Protein AF-A0A183BAY9-F1 (afdb_monomer_lite)

Radius of gyration: 21.55 Å; chains: 1; bounding box: 52×76×50 Å

pLDDT: mean 84.76, std 16.67, range [39.62, 98.56]

InterPro domains:
  IPR008266 Tyrosine-protein kinase, active site [PS00109] (131-143)
  IPR011009 Protein kinase-like domain superfamily [SSF56112] (13-176)

Foldseek 3Di:
DDDDPDDFDKDKDADDQDPVDDRVVSLVLLLVLLVQQLVVQVVCVVLVAAAWHFDDRDSVRSITITGDQDPDKDFQLVVLVVLLVQQDDPPPDPPDPDDRPVQSLLQSVLLLLLALLVLLLNLLLCLLQLKFQQQQASRQKIFHDDDPCSSSSNHHTRIYGHRSSVIDHDDPVCVVCSLVRSLVNLLNHLVNQQVRHDQVSQCVSCVVVVCSNHSVSSSVSSLVSNLVNNLVSRDPCSLVVVVVVDPDDDDDDSVVSSVVSNVSSVSSVVSNVVVVVVVVPDDDDD

Secondary structure (DSSP, 8-state):
-----SPPPEEEEE----TTS-HHHHHHHHHHHHHHHHHHHHHHHHTT---PPEEEEETTTTEEEEE---TT-EEHHHHHHHHHHTS--TTS-----PPP-HHHHHHHHHHHHHHHHHHHHHHHHHHHTT-B-SS--GGGEEEPPPPHHHHTTSS---EEE---TT-B---TTTTTTHHHHHHHHHHHHHHHHHHHS-HHHHHHHHTT-GGGSSHHHHHHHHHHHHHHHHHHHS-HHHHHHHHHT--SS----HHHHHHHHHHHHHHHHHHHHHHHHHHT------

Organism: NCBI:txid27848

Structure (mmCIF, N/CA/C/O backbone):
data_AF-A0A183BAY9-F1
#
_entry.id   AF-A0A183BAY9-F1
#
loop_
_atom_site.group_PDB
_atom_site.id
_atom_site.type_symbol
_atom_site.label_atom_id
_atom_site.label_alt_id
_atom_site.label_comp_id
_atom_site.label_asym_id
_atom_site.label_entity_id
_atom_site.label_seq_id
_atom_site.pdbx_PDB_ins_code
_atom_site.Cartn_x
_atom_site.Cartn_y
_atom_site.Cartn_z
_atom_site.occupancy
_atom_site.B_iso_or_equiv
_atom_site.auth_seq_id
_atom_site.auth_comp_id
_atom_site.auth_asym_id
_atom_site.auth_atom_id
_atom_site.pdbx_PDB_model_num
ATOM 1 N N . LEU A 1 1 ? -12.334 -7.581 -26.001 1.00 40.50 1 LEU A N 1
ATOM 2 C CA . LEU A 1 1 ? -11.502 -6.477 -25.454 1.00 40.50 1 LEU A CA 1
ATOM 3 C C . LEU A 1 1 ? -11.695 -5.163 -26.232 1.00 40.50 1 LEU A C 1
ATOM 5 O O . LEU A 1 1 ? -10.765 -4.383 -26.359 1.00 40.50 1 LEU A O 1
ATOM 9 N N . PHE A 1 2 ? -12.911 -4.870 -26.697 1.00 51.72 2 PHE A N 1
ATOM 10 C CA . PHE A 1 2 ? -13.244 -3.613 -27.369 1.00 51.72 2 PHE A CA 1
ATOM 11 C C . PHE A 1 2 ? -14.583 -3.133 -26.823 1.00 51.72 2 PHE A C 1
ATOM 13 O O . PHE A 1 2 ? -15.583 -3.721 -27.193 1.00 51.72 2 PHE A O 1
ATOM 20 N N . THR A 1 3 ? -14.581 -2.130 -25.939 1.00 55.12 3 THR A N 1
ATOM 21 C CA . THR A 1 3 ? -15.715 -1.217 -25.672 1.00 55.12 3 THR A CA 1
ATOM 22 C C . THR A 1 3 ? -15.240 -0.071 -24.765 1.00 55.12 3 THR A C 1
ATOM 24 O O . THR A 1 3 ? -15.490 -0.043 -23.563 1.00 55.12 3 THR A O 1
ATOM 27 N N . SER A 1 4 ? -14.505 0.885 -25.324 1.00 55.16 4 SER A N 1
ATOM 28 C CA . SER A 1 4 ? -14.599 2.278 -24.873 1.00 55.16 4 SER A CA 1
ATOM 29 C C . SER A 1 4 ? -14.221 3.159 -26.054 1.00 55.16 4 SER A C 1
ATOM 31 O O . SER A 1 4 ? -13.083 3.124 -26.517 1.00 55.16 4 SER A O 1
ATOM 33 N N . SER A 1 5 ? -15.197 3.894 -26.560 1.00 61.00 5 SER A N 1
ATOM 34 C CA . SER A 1 5 ? -15.181 4.689 -27.789 1.00 61.00 5 SER A CA 1
ATOM 35 C C . SER A 1 5 ? -14.398 6.007 -27.673 1.00 61.00 5 SER A C 1
ATOM 37 O O . SER A 1 5 ? -14.784 7.006 -28.270 1.00 61.00 5 SER A O 1
ATOM 39 N N . GLY A 1 6 ? -13.306 6.038 -26.904 1.00 67.31 6 GLY A N 1
ATOM 40 C CA . GLY A 1 6 ? -12.493 7.239 -26.718 1.00 67.31 6 GLY A CA 1
ATOM 41 C C . GLY A 1 6 ? -11.071 6.936 -26.238 1.00 67.31 6 GLY A C 1
ATOM 42 O O . GLY A 1 6 ? -10.823 5.853 -25.694 1.00 67.31 6 GLY A O 1
ATOM 43 N N . PRO A 1 7 ? -10.126 7.873 -26.445 1.00 75.81 7 PRO A N 1
ATOM 44 C CA . PRO A 1 7 ? -8.755 7.729 -25.974 1.00 75.81 7 PRO A CA 1
ATOM 45 C C . PRO A 1 7 ? -8.745 7.576 -24.449 1.00 75.81 7 PRO A C 1
ATOM 47 O O . PRO A 1 7 ? -9.277 8.413 -23.720 1.00 75.81 7 PRO A O 1
ATOM 50 N N . LYS A 1 8 ? -8.146 6.489 -23.953 1.00 78.75 8 LYS A N 1
ATOM 51 C CA . LYS A 1 8 ? -7.936 6.303 -22.514 1.00 78.75 8 LYS A CA 1
ATOM 52 C C . LYS A 1 8 ? -6.668 7.026 -22.093 1.00 78.75 8 LYS A C 1
ATOM 54 O O . LYS A 1 8 ? -5.618 6.821 -22.695 1.00 78.75 8 LYS A O 1
ATOM 59 N N . GLN A 1 9 ? -6.759 7.808 -21.023 1.00 89.69 9 GLN A N 1
ATOM 60 C CA . GLN A 1 9 ? -5.575 8.374 -20.387 1.00 89.69 9 GLN A CA 1
ATOM 61 C C . GLN A 1 9 ? -4.670 7.252 -19.869 1.00 89.69 9 GLN A C 1
ATOM 63 O O . GLN A 1 9 ? -5.125 6.307 -19.213 1.00 89.69 9 GLN A O 1
ATOM 68 N N . CYS A 1 10 ? -3.379 7.376 -20.154 1.00 92.56 10 CYS A N 1
ATOM 69 C CA . CYS A 1 10 ? -2.363 6.429 -19.732 1.00 92.56 10 CYS A CA 1
ATOM 70 C C . CYS A 1 10 ? -1.120 7.145 -19.210 1.00 92.56 10 CYS A C 1
ATOM 72 O O . CYS A 1 10 ? -0.815 8.267 -19.608 1.00 92.56 10 CYS A O 1
ATOM 74 N N . VAL A 1 11 ? -0.382 6.448 -18.356 1.00 93.81 11 VAL A N 1
ATOM 75 C CA . VAL A 1 11 ? 0.940 6.830 -17.871 1.00 93.81 11 VAL A CA 1
ATOM 76 C C . VAL A 1 11 ? 1.952 5.863 -18.469 1.00 93.81 11 VAL A C 1
ATOM 78 O O . VAL A 1 11 ? 1.754 4.648 -18.435 1.00 93.81 11 VAL A O 1
ATOM 81 N N . ILE A 1 12 ? 3.043 6.396 -19.014 1.00 95.12 12 ILE A N 1
ATOM 82 C CA . ILE A 1 12 ? 4.155 5.600 -19.533 1.00 95.12 12 ILE A CA 1
ATOM 83 C C . ILE A 1 12 ? 5.266 5.625 -18.487 1.00 95.12 12 ILE A C 1
ATOM 85 O O . ILE A 1 12 ? 5.863 6.666 -18.227 1.00 95.12 12 ILE A O 1
ATOM 89 N N . LYS A 1 13 ? 5.552 4.470 -17.889 1.00 93.94 13 LYS A N 1
ATOM 90 C CA . LYS A 1 13 ? 6.670 4.286 -16.964 1.00 93.94 13 LYS A CA 1
ATOM 91 C C . LYS A 1 13 ? 7.871 3.750 -17.735 1.00 93.94 13 LYS A C 1
ATOM 93 O O . LYS A 1 13 ? 7.887 2.585 -18.131 1.00 93.94 13 LYS A O 1
ATOM 98 N N . GLU A 1 14 ? 8.870 4.598 -17.955 1.00 94.06 14 GLU A N 1
ATOM 99 C CA . GLU A 1 14 ? 10.126 4.233 -18.618 1.00 94.06 14 GLU A CA 1
ATOM 100 C C . GLU A 1 14 ? 11.234 3.952 -17.593 1.00 94.06 14 GLU A C 1
ATOM 102 O O . GLU A 1 14 ? 11.476 4.737 -16.674 1.00 94.06 14 GLU A O 1
ATOM 107 N N . ARG A 1 15 ? 11.936 2.824 -17.746 1.00 91.06 15 ARG A N 1
ATOM 108 C CA . ARG A 1 15 ? 13.133 2.509 -16.954 1.00 91.06 15 ARG A CA 1
ATOM 109 C C . ARG A 1 15 ? 14.388 2.943 -17.709 1.00 91.06 15 ARG A C 1
ATOM 111 O O . ARG A 1 15 ? 14.925 2.190 -18.521 1.00 91.06 15 ARG A O 1
ATOM 118 N N . PHE A 1 16 ? 14.877 4.140 -17.389 1.00 92.62 16 PHE A N 1
ATOM 119 C CA . PHE A 1 16 ? 16.088 4.706 -17.989 1.00 92.62 16 PHE A CA 1
ATOM 120 C C . PHE A 1 16 ? 17.336 3.840 -17.776 1.00 92.62 16 PHE A C 1
ATOM 122 O O . PHE A 1 16 ? 17.500 3.198 -16.732 1.00 92.62 16 PHE A O 1
ATOM 129 N N . VAL A 1 17 ? 18.248 3.886 -18.751 1.00 93.69 17 VAL A N 1
ATOM 130 C CA . VAL A 1 17 ? 19.559 3.226 -18.689 1.00 93.69 17 VAL A CA 1
ATOM 131 C C . VAL A 1 17 ? 20.385 3.805 -17.544 1.00 93.69 17 VAL A C 1
ATOM 133 O O . VAL A 1 17 ? 20.551 5.021 -17.417 1.00 93.69 17 VAL A O 1
ATOM 136 N N . LYS A 1 18 ? 20.927 2.929 -16.697 1.00 91.19 18 LYS A N 1
ATOM 137 C CA . LYS A 1 18 ? 21.836 3.324 -15.619 1.00 91.19 18 LYS A CA 1
ATOM 138 C C . LYS A 1 18 ? 23.281 3.128 -16.071 1.00 91.19 18 LYS A C 1
ATOM 140 O O . LYS A 1 18 ? 23.822 2.038 -15.937 1.00 91.19 18 LYS A O 1
ATOM 145 N N . HIS A 1 19 ? 23.907 4.201 -16.558 1.00 93.06 19 HIS A N 1
ATOM 146 C CA . HIS A 1 19 ? 25.263 4.200 -17.135 1.00 93.06 19 HIS A CA 1
ATOM 147 C C . HIS A 1 19 ? 26.372 3.702 -16.193 1.00 93.06 19 HIS A C 1
ATOM 149 O O . HIS A 1 19 ? 27.426 3.289 -16.657 1.00 93.06 19 HIS A O 1
ATOM 155 N N . TYR A 1 20 ? 26.135 3.696 -14.879 1.00 94.19 20 TYR A N 1
ATOM 156 C CA . TYR A 1 20 ? 27.072 3.131 -13.903 1.00 94.19 20 TYR A CA 1
ATOM 157 C C . TYR A 1 20 ? 27.077 1.591 -13.869 1.00 94.19 20 TYR A C 1
ATOM 159 O O . TYR A 1 20 ? 27.945 0.995 -13.238 1.00 94.19 20 TYR A O 1
ATOM 167 N N . ARG A 1 21 ? 26.093 0.922 -14.486 1.00 93.31 21 ARG A N 1
ATOM 168 C CA . ARG A 1 21 ? 26.012 -0.543 -14.562 1.00 93.31 21 ARG A CA 1
ATOM 169 C C . ARG A 1 21 ? 26.567 -1.023 -15.893 1.00 93.31 21 ARG A C 1
ATOM 171 O O . ARG A 1 21 ? 26.350 -0.394 -16.924 1.00 93.31 21 ARG A O 1
ATOM 178 N N . HIS A 1 22 ? 27.184 -2.201 -15.887 1.00 96.69 22 HIS A N 1
ATOM 179 C CA . HIS A 1 22 ? 27.558 -2.872 -17.129 1.00 96.69 22 HIS A CA 1
ATOM 180 C C . HIS A 1 22 ? 26.321 -3.035 -18.045 1.00 96.69 22 HIS A C 1
ATOM 182 O O . HIS A 1 22 ? 25.283 -3.490 -17.549 1.00 96.69 22 HIS A O 1
ATOM 188 N N . PRO A 1 23 ? 26.393 -2.729 -19.358 1.00 94.69 23 PRO A N 1
ATOM 189 C CA . PRO A 1 23 ? 25.219 -2.689 -20.240 1.00 94.69 23 PRO A CA 1
ATOM 190 C C . PRO A 1 23 ? 24.370 -3.968 -20.222 1.00 94.69 23 PRO A C 1
ATOM 192 O O . PRO A 1 23 ? 23.143 -3.907 -20.146 1.00 94.69 23 PRO A O 1
ATOM 195 N N . VAL A 1 24 ? 25.024 -5.135 -20.211 1.00 94.38 24 VAL A N 1
ATOM 196 C CA . VAL A 1 24 ? 24.354 -6.447 -20.134 1.00 94.38 24 VAL A CA 1
ATOM 197 C C . VAL A 1 24 ? 23.614 -6.623 -18.805 1.00 94.38 24 VAL A C 1
ATOM 199 O O . VAL A 1 24 ? 22.477 -7.094 -18.782 1.00 94.38 24 VAL A O 1
ATOM 202 N N . LEU A 1 25 ? 24.230 -6.213 -17.690 1.00 92.75 25 LEU A N 1
ATOM 203 C CA . LEU A 1 25 ? 23.615 -6.300 -16.366 1.00 92.75 25 LEU A CA 1
ATOM 204 C C . LEU A 1 25 ? 22.396 -5.379 -16.280 1.00 92.75 25 LEU A C 1
ATOM 206 O O . LEU A 1 25 ? 21.350 -5.783 -15.780 1.00 92.75 25 LEU A O 1
ATOM 210 N N . ASP A 1 26 ? 22.513 -4.155 -16.790 1.00 93.56 26 ASP A N 1
ATOM 211 C CA . ASP A 1 26 ? 21.423 -3.185 -16.766 1.00 93.56 26 ASP A CA 1
ATOM 212 C C . ASP A 1 26 ? 20.227 -3.623 -17.620 1.00 93.56 26 ASP A C 1
ATOM 214 O O . ASP A 1 26 ? 19.081 -3.511 -17.176 1.00 93.56 26 ASP A O 1
ATOM 218 N N . ALA A 1 27 ? 20.484 -4.168 -18.814 1.00 91.19 27 ALA A N 1
ATOM 219 C CA . ALA A 1 27 ? 19.451 -4.728 -19.680 1.00 91.19 27 ALA A CA 1
ATOM 220 C C . ALA A 1 27 ? 18.733 -5.908 -19.005 1.00 91.19 27 ALA A C 1
ATOM 222 O O . ALA A 1 27 ? 17.499 -5.938 -18.959 1.00 91.19 27 ALA A O 1
ATOM 223 N N . ASN A 1 28 ? 19.494 -6.828 -18.403 1.00 91.44 28 ASN A N 1
ATOM 224 C CA . ASN A 1 28 ? 18.945 -7.979 -17.689 1.00 91.44 28 ASN A CA 1
ATOM 225 C C . ASN A 1 28 ? 18.093 -7.555 -16.485 1.00 91.44 28 ASN A C 1
ATOM 227 O O . ASN A 1 28 ? 16.942 -7.980 -16.373 1.00 91.44 28 ASN A O 1
ATOM 231 N N . LEU A 1 29 ? 18.615 -6.682 -15.617 1.00 89.81 29 LEU A N 1
ATOM 232 C CA . LEU A 1 29 ? 17.895 -6.194 -14.436 1.00 89.81 29 LEU A CA 1
ATOM 233 C C . LEU A 1 29 ? 16.631 -5.423 -14.822 1.00 89.81 29 LEU A C 1
ATOM 235 O O . LEU A 1 29 ? 15.568 -5.655 -14.248 1.00 89.81 29 LEU A O 1
ATOM 239 N N . SER A 1 30 ? 16.720 -4.527 -15.807 1.00 89.62 30 SER A N 1
ATOM 240 C CA . SER A 1 30 ? 15.570 -3.739 -16.261 1.00 89.62 30 SER A CA 1
ATOM 241 C C . SER A 1 30 ? 14.476 -4.636 -16.838 1.00 89.62 30 SER A C 1
ATOM 243 O O . SER A 1 30 ? 13.311 -4.489 -16.471 1.00 89.62 30 SER A O 1
ATOM 245 N N . GLY A 1 31 ? 14.844 -5.615 -17.671 1.00 91.19 31 GLY A N 1
ATOM 246 C CA . GLY A 1 31 ? 13.898 -6.572 -18.242 1.00 91.19 31 GLY A CA 1
ATOM 247 C C . GLY A 1 31 ? 13.295 -7.529 -17.209 1.00 91.19 31 GLY A C 1
ATOM 248 O O . GLY A 1 31 ? 12.124 -7.895 -17.316 1.00 91.19 31 GLY A O 1
ATOM 249 N N . GLN A 1 32 ? 14.058 -7.947 -16.194 1.00 90.19 32 GLN A N 1
ATOM 250 C CA . GLN A 1 32 ? 13.533 -8.739 -15.074 1.00 90.19 32 GLN A CA 1
ATOM 251 C C . GLN A 1 32 ? 12.512 -7.941 -14.259 1.00 90.19 32 GLN A C 1
ATOM 253 O O . GLN A 1 32 ? 11.396 -8.418 -14.065 1.00 90.19 32 GLN A O 1
ATOM 258 N N . ARG A 1 33 ? 12.851 -6.709 -13.859 1.00 89.94 33 ARG A N 1
ATOM 259 C CA . ARG A 1 33 ? 11.956 -5.841 -13.078 1.00 89.94 33 ARG A CA 1
ATOM 260 C C . ARG A 1 33 ? 10.684 -5.488 -13.836 1.00 89.94 33 ARG A C 1
ATOM 262 O O . ARG A 1 33 ? 9.608 -5.571 -13.265 1.00 89.94 33 ARG A O 1
ATOM 269 N N . LEU A 1 34 ? 10.782 -5.164 -15.127 1.00 91.69 34 LEU A N 1
ATOM 270 C CA . LEU A 1 34 ? 9.615 -4.836 -15.951 1.00 91.69 34 LEU A CA 1
ATOM 271 C C . LEU A 1 34 ? 8.632 -6.016 -16.058 1.00 91.69 34 LEU A C 1
ATOM 273 O O . LEU A 1 34 ? 7.423 -5.835 -15.935 1.00 91.69 34 LEU A O 1
ATOM 277 N N . ARG A 1 35 ? 9.152 -7.239 -16.240 1.00 90.75 35 ARG A N 1
ATOM 278 C CA . ARG A 1 35 ? 8.334 -8.463 -16.270 1.00 90.75 35 ARG A CA 1
ATOM 279 C C . ARG A 1 35 ? 7.724 -8.783 -14.909 1.00 90.75 35 ARG A C 1
ATOM 281 O O . ARG A 1 35 ? 6.558 -9.167 -14.858 1.00 90.75 35 ARG A O 1
ATOM 288 N N . ALA A 1 36 ? 8.498 -8.645 -13.833 1.00 88.06 36 ALA A N 1
ATOM 289 C CA . ALA A 1 36 ? 8.013 -8.854 -12.471 1.00 88.06 36 ALA A CA 1
ATOM 290 C C . ALA A 1 36 ? 6.881 -7.873 -12.138 1.00 88.06 36 ALA A C 1
ATOM 292 O O . ALA A 1 36 ? 5.799 -8.303 -11.750 1.00 88.06 36 ALA A O 1
ATOM 293 N N . GLU A 1 37 ? 7.089 -6.586 -12.413 1.00 91.56 37 GLU A N 1
ATOM 294 C CA . GLU A 1 37 ? 6.121 -5.518 -12.171 1.00 91.56 37 GLU A CA 1
ATOM 295 C C . GLU A 1 37 ? 4.815 -5.746 -12.944 1.00 91.56 37 GLU A C 1
ATOM 297 O O . GLU A 1 37 ? 3.740 -5.744 -12.349 1.00 91.56 37 GLU A O 1
ATOM 302 N N . ALA A 1 38 ? 4.885 -6.043 -14.248 1.00 93.25 38 ALA A N 1
ATOM 303 C CA . ALA A 1 38 ? 3.694 -6.328 -15.050 1.00 93.25 38 ALA A CA 1
ATOM 304 C C . ALA A 1 38 ? 2.920 -7.562 -14.546 1.00 93.25 38 ALA A C 1
ATOM 306 O O . ALA A 1 38 ? 1.688 -7.549 -14.478 1.00 93.25 38 ALA A O 1
ATOM 307 N N . ARG A 1 39 ? 3.635 -8.631 -14.165 1.00 91.44 39 ARG A N 1
ATOM 308 C CA . ARG A 1 39 ? 3.024 -9.851 -13.614 1.00 91.44 39 ARG A CA 1
ATOM 309 C C . ARG A 1 39 ? 2.348 -9.593 -12.272 1.00 91.44 39 ARG A C 1
ATOM 311 O O . ARG A 1 39 ? 1.245 -10.091 -12.057 1.00 91.44 39 ARG A O 1
ATOM 318 N N . LEU A 1 40 ? 3.001 -8.845 -11.389 1.00 90.69 40 LEU A N 1
ATOM 319 C CA . LEU A 1 40 ? 2.498 -8.563 -10.049 1.00 90.69 40 LEU A CA 1
ATOM 320 C C . LEU A 1 40 ? 1.326 -7.589 -10.075 1.00 90.69 40 LEU A C 1
ATOM 322 O O . LEU A 1 40 ? 0.337 -7.860 -9.408 1.00 90.69 40 LEU A O 1
ATOM 326 N N . LEU A 1 41 ? 1.339 -6.568 -10.937 1.00 93.25 41 LEU A N 1
ATOM 327 C CA . LEU A 1 41 ? 0.160 -5.729 -11.180 1.00 93.25 41 LEU A CA 1
ATOM 328 C C . LEU A 1 41 ? -1.050 -6.574 -11.606 1.00 93.25 41 LEU A C 1
ATOM 330 O O . LEU A 1 41 ? -2.137 -6.453 -11.044 1.00 93.25 41 LEU A O 1
ATOM 334 N N . LEU A 1 42 ? -0.872 -7.491 -12.561 1.00 92.62 42 LEU A N 1
ATOM 335 C CA . LEU A 1 42 ? -1.966 -8.366 -12.983 1.00 92.62 42 LEU A CA 1
ATOM 336 C C . LEU A 1 42 ? -2.425 -9.308 -11.858 1.00 92.62 42 LEU A C 1
ATOM 338 O O . LEU A 1 42 ? -3.623 -9.557 -11.718 1.00 92.62 42 LEU A O 1
ATOM 342 N N . HIS A 1 43 ? -1.493 -9.839 -11.066 1.00 91.06 43 HIS A N 1
ATOM 343 C CA . HIS A 1 43 ? -1.805 -10.727 -9.950 1.00 91.06 43 HIS A CA 1
ATOM 344 C C . HIS A 1 43 ? -2.564 -10.000 -8.833 1.00 91.06 43 HIS A C 1
ATOM 346 O O . HIS A 1 43 ? -3.642 -10.447 -8.455 1.00 91.06 43 HIS A O 1
ATOM 352 N N . CYS A 1 44 ? -2.080 -8.840 -8.388 1.00 92.69 44 CYS A N 1
ATOM 353 C CA . CYS A 1 44 ? -2.741 -7.986 -7.402 1.00 92.69 44 CYS A CA 1
ATOM 354 C C . CYS A 1 44 ? -4.159 -7.610 -7.842 1.00 92.69 44 CYS A C 1
ATOM 356 O O . CYS A 1 44 ? -5.099 -7.715 -7.055 1.00 92.69 44 CYS A O 1
ATOM 358 N N . ARG A 1 45 ? -4.353 -7.294 -9.130 1.00 93.69 45 ARG A N 1
ATOM 359 C CA . ARG A 1 45 ? -5.690 -7.030 -9.674 1.00 93.69 45 ARG A CA 1
ATOM 360 C C . ARG A 1 45 ? -6.631 -8.232 -9.539 1.00 93.69 45 ARG A C 1
ATOM 362 O O . ARG A 1 45 ? -7.801 -8.046 -9.223 1.00 93.69 45 ARG A O 1
ATOM 369 N N . LYS A 1 46 ? -6.141 -9.460 -9.753 1.00 91.88 46 LYS A N 1
ATOM 370 C CA . LYS A 1 46 ? -6.932 -10.694 -9.553 1.00 91.88 46 LYS A CA 1
ATOM 371 C C . LYS A 1 46 ? -7.281 -10.938 -8.085 1.00 91.88 46 LYS A C 1
ATOM 373 O O . LYS A 1 46 ? -8.324 -11.517 -7.813 1.00 91.88 46 LYS A O 1
ATOM 378 N N . LEU A 1 47 ? -6.435 -10.481 -7.163 1.00 90.94 47 LEU A N 1
ATOM 379 C CA . LEU A 1 47 ? -6.692 -10.515 -5.722 1.00 90.94 47 LEU A CA 1
ATOM 380 C C . LEU A 1 47 ? -7.675 -9.422 -5.265 1.00 90.94 47 LEU A C 1
ATOM 382 O O . LEU A 1 47 ? -7.989 -9.347 -4.084 1.00 90.94 47 LEU A O 1
ATOM 386 N N . GLY A 1 48 ? -8.152 -8.557 -6.168 1.00 91.94 48 GLY A N 1
ATOM 387 C CA . GLY A 1 48 ? -9.024 -7.435 -5.815 1.00 91.94 48 GLY A CA 1
ATOM 388 C C . GLY A 1 48 ? -8.283 -6.268 -5.159 1.00 91.94 48 GLY A C 1
ATOM 389 O O . GLY A 1 48 ? -8.902 -5.451 -4.483 1.00 91.94 48 GLY A O 1
ATOM 390 N N . ILE A 1 49 ? -6.961 -6.185 -5.319 1.00 94.94 49 ILE A N 1
ATOM 391 C CA . ILE A 1 49 ? -6.179 -5.004 -4.944 1.00 94.94 49 ILE A CA 1
ATOM 392 C C . ILE A 1 49 ? -6.281 -4.004 -6.097 1.00 94.94 49 ILE A C 1
ATOM 394 O O . ILE A 1 49 ? -6.008 -4.359 -7.249 1.00 94.94 49 ILE A O 1
ATOM 398 N N . ASP A 1 50 ? -6.679 -2.765 -5.802 1.00 95.19 50 ASP A N 1
ATOM 399 C CA . ASP A 1 50 ? -6.706 -1.721 -6.824 1.00 95.19 50 ASP A CA 1
ATOM 400 C C . ASP A 1 50 ? -5.268 -1.351 -7.200 1.00 95.19 50 ASP A C 1
ATOM 402 O O . ASP A 1 50 ? -4.429 -1.024 -6.358 1.00 95.19 50 ASP A O 1
ATOM 406 N N . VAL A 1 51 ? -4.987 -1.450 -8.492 1.00 95.81 51 VAL A N 1
ATOM 407 C CA . VAL A 1 51 ? -3.684 -1.213 -9.110 1.00 95.81 51 VAL A CA 1
ATOM 408 C C . VAL A 1 51 ? -3.916 -0.665 -10.518 1.00 95.81 51 VAL A C 1
ATOM 410 O O . VAL A 1 51 ? -4.940 -0.987 -11.146 1.00 95.81 51 VAL A O 1
ATOM 413 N N . PRO A 1 52 ? -2.981 0.129 -11.064 1.00 95.25 52 PRO A N 1
ATOM 414 C CA . PRO A 1 52 ? -3.123 0.636 -12.418 1.00 95.25 52 PRO A CA 1
ATOM 415 C C . PRO A 1 52 ? -3.221 -0.524 -13.423 1.00 95.25 52 PRO A C 1
ATOM 417 O O . PRO A 1 52 ? -2.424 -1.466 -13.369 1.00 95.25 52 PRO A O 1
ATOM 420 N N . PRO A 1 53 ? -4.190 -0.495 -14.357 1.00 93.50 53 PRO A N 1
ATOM 421 C CA . PRO A 1 53 ? -4.327 -1.557 -15.340 1.00 93.50 53 PRO A CA 1
ATOM 422 C C . PRO A 1 53 ? -3.149 -1.511 -16.316 1.00 93.50 53 PRO A C 1
ATOM 424 O O . PRO A 1 53 ? -2.830 -0.457 -16.862 1.00 93.50 53 PRO A O 1
ATOM 427 N N . VAL A 1 54 ? -2.523 -2.659 -16.561 1.00 94.25 54 VAL A N 1
ATOM 428 C CA . VAL A 1 54 ? -1.453 -2.782 -17.557 1.00 94.25 54 VAL A CA 1
ATOM 429 C C . VAL A 1 54 ? -2.071 -2.748 -18.954 1.00 94.25 54 VAL A C 1
ATOM 431 O O . VAL A 1 54 ? -2.903 -3.593 -19.282 1.00 94.25 54 VAL A O 1
ATOM 434 N N . LEU A 1 55 ? -1.680 -1.762 -19.762 1.00 94.00 55 LEU A N 1
ATOM 435 C CA . LEU A 1 55 ? -2.171 -1.557 -21.128 1.00 94.00 55 LEU A CA 1
ATOM 436 C C . LEU A 1 55 ? -1.226 -2.163 -22.170 1.00 94.00 55 LEU A C 1
ATOM 438 O O . LEU A 1 55 ? -1.681 -2.805 -23.111 1.00 94.00 55 LEU A O 1
ATOM 442 N N . LEU A 1 56 ? 0.083 -1.969 -21.992 1.00 94.69 56 LEU A N 1
ATOM 443 C CA . LEU A 1 56 ? 1.126 -2.469 -22.889 1.00 94.69 56 LEU A CA 1
ATOM 444 C C . LEU A 1 56 ? 2.435 -2.664 -22.115 1.00 94.69 56 LEU A C 1
ATOM 446 O O . LEU A 1 56 ? 2.794 -1.845 -21.269 1.00 94.69 56 LEU A O 1
ATOM 450 N N . VAL A 1 57 ? 3.160 -3.736 -22.431 1.00 94.81 57 VAL A N 1
ATOM 451 C CA . VAL A 1 57 ? 4.503 -4.011 -21.904 1.00 94.81 57 VAL A CA 1
ATOM 452 C C . VAL A 1 57 ? 5.480 -4.018 -23.075 1.00 94.81 57 VAL A C 1
ATOM 454 O O . VAL A 1 57 ? 5.393 -4.893 -23.933 1.00 94.81 57 VAL A O 1
ATOM 457 N N . ASP A 1 58 ? 6.416 -3.072 -23.097 1.00 94.38 58 ASP A N 1
ATOM 458 C CA . ASP A 1 58 ? 7.454 -2.959 -24.124 1.00 94.38 58 ASP A CA 1
ATOM 459 C C . ASP A 1 58 ? 8.832 -3.162 -23.479 1.00 94.38 58 ASP A C 1
ATOM 461 O O . ASP A 1 58 ? 9.420 -2.259 -22.878 1.00 94.38 58 ASP A O 1
ATOM 465 N N . ILE A 1 59 ? 9.327 -4.400 -23.547 1.00 91.44 59 ILE A N 1
ATOM 466 C CA . ILE A 1 59 ? 10.626 -4.776 -22.974 1.00 91.44 59 ILE A CA 1
ATOM 467 C C . ILE A 1 59 ? 11.794 -4.154 -23.756 1.00 91.44 59 ILE A C 1
ATOM 469 O O . ILE A 1 59 ? 12.672 -3.595 -23.091 1.00 91.44 59 ILE A O 1
ATOM 473 N N . PRO A 1 60 ? 11.833 -4.203 -25.106 1.00 91.25 60 PRO A N 1
ATOM 474 C CA . PRO A 1 60 ? 12.898 -3.568 -25.883 1.00 91.25 60 PRO A CA 1
ATOM 475 C C . PRO A 1 60 ? 13.104 -2.089 -25.548 1.00 91.25 60 PRO A C 1
ATOM 477 O O . PRO A 1 60 ? 14.241 -1.677 -25.319 1.00 91.25 60 PRO A O 1
ATOM 480 N N . THR A 1 61 ? 12.027 -1.303 -25.436 1.00 93.25 61 THR A N 1
ATOM 481 C CA . THR A 1 61 ? 12.132 0.125 -25.091 1.00 93.25 61 THR A CA 1
ATOM 482 C C . THR A 1 61 ? 12.070 0.397 -23.588 1.00 93.25 61 THR A C 1
ATOM 484 O O . THR A 1 61 ? 12.061 1.556 -23.184 1.00 93.25 61 THR A O 1
ATOM 487 N N . ARG A 1 62 ? 11.995 -0.639 -22.741 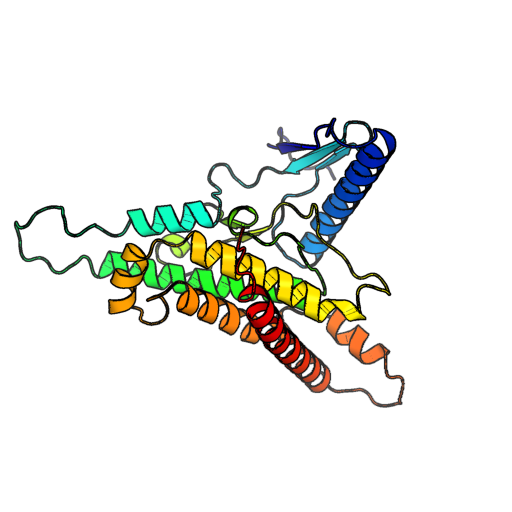1.00 94.38 62 ARG A N 1
ATOM 488 C CA . ARG A 1 62 ? 11.922 -0.540 -21.271 1.00 94.38 62 ARG A CA 1
ATOM 489 C C . ARG A 1 62 ? 10.740 0.295 -20.756 1.00 94.38 62 ARG A C 1
ATOM 491 O O . ARG A 1 62 ? 10.879 1.025 -19.770 1.00 94.38 62 ARG A O 1
ATOM 498 N N . ARG A 1 63 ? 9.581 0.186 -21.411 1.00 95.62 63 ARG A N 1
ATOM 499 C CA . ARG A 1 63 ? 8.369 0.958 -21.099 1.00 95.62 63 ARG A CA 1
ATOM 500 C C . ARG A 1 63 ? 7.229 0.066 -20.620 1.00 95.62 63 ARG A C 1
ATOM 502 O O . ARG A 1 63 ? 6.960 -0.994 -21.182 1.00 95.62 63 ARG A O 1
ATOM 509 N N . LEU A 1 64 ? 6.521 0.541 -19.603 1.00 94.88 64 LEU A N 1
ATOM 510 C CA . LEU A 1 64 ? 5.264 -0.023 -19.127 1.00 94.88 64 LEU A CA 1
ATOM 511 C C . LEU A 1 64 ? 4.165 1.021 -19.279 1.00 94.88 64 LEU A C 1
ATOM 513 O O . LEU A 1 64 ? 4.253 2.102 -18.703 1.00 94.88 64 LEU A O 1
ATOM 517 N N . TRP A 1 65 ? 3.130 0.698 -20.042 1.00 95.44 65 TRP A N 1
ATOM 518 C CA . TRP A 1 65 ? 1.976 1.566 -20.219 1.00 95.44 65 TRP A CA 1
ATOM 519 C C . TRP A 1 65 ? 0.899 1.152 -19.233 1.00 95.44 65 TRP A C 1
ATOM 521 O O . TRP A 1 65 ? 0.446 0.005 -19.226 1.00 95.44 65 TRP A O 1
ATOM 531 N N . LEU A 1 66 ? 0.493 2.099 -18.406 1.00 95.12 66 LEU A N 1
ATOM 532 C CA . LEU A 1 66 ? -0.425 1.909 -17.300 1.00 95.12 66 LEU A CA 1
ATOM 533 C C . LEU A 1 66 ? -1.642 2.808 -17.492 1.00 95.12 66 LEU A C 1
ATOM 535 O O . LEU A 1 66 ? -1.520 3.930 -17.976 1.00 95.12 66 LEU A O 1
ATOM 539 N N . GLY A 1 67 ? -2.827 2.342 -17.111 1.00 93.62 67 GLY A N 1
ATOM 540 C CA . GLY A 1 67 ? -3.997 3.212 -17.062 1.00 93.62 67 GLY A CA 1
ATOM 541 C C . GLY A 1 67 ? -3.816 4.296 -16.009 1.00 93.62 67 GLY A C 1
ATOM 542 O O . GLY A 1 67 ? -3.301 4.040 -14.921 1.00 93.62 67 GLY A O 1
ATOM 543 N N . HIS A 1 68 ? -4.253 5.504 -16.343 1.00 92.31 68 HIS A N 1
ATOM 544 C CA . HIS A 1 68 ? -4.199 6.638 -15.436 1.00 92.31 68 HIS A CA 1
ATOM 545 C C . HIS A 1 68 ? -5.127 6.434 -14.224 1.00 92.31 68 HIS A C 1
ATOM 547 O O . HIS A 1 68 ? -6.280 6.017 -14.372 1.00 92.31 68 HIS A O 1
ATOM 553 N N . ILE A 1 69 ? -4.635 6.725 -13.017 1.00 90.19 69 ILE A N 1
ATOM 554 C CA . ILE A 1 69 ? -5.378 6.536 -11.764 1.00 90.19 69 ILE A CA 1
ATOM 555 C C . ILE A 1 69 ? -6.068 7.850 -11.389 1.00 90.19 69 ILE A C 1
ATOM 557 O O . ILE A 1 69 ? -5.735 8.459 -10.391 1.00 90.19 69 ILE A O 1
ATOM 561 N N . GLY A 1 70 ? -7.061 8.269 -12.179 1.00 81.44 70 GLY A N 1
ATOM 562 C CA . GLY A 1 70 ? -7.858 9.478 -11.917 1.00 81.44 70 GLY A CA 1
ATOM 563 C C . GLY A 1 70 ? -7.063 10.802 -11.965 1.00 81.44 70 GLY A C 1
ATOM 564 O O . GLY A 1 70 ? -5.873 10.821 -11.692 1.00 81.44 70 GLY A O 1
ATOM 565 N N . PRO A 1 71 ? -7.699 11.932 -12.314 1.00 76.25 71 PRO A N 1
ATOM 566 C CA . PRO A 1 71 ? -7.009 13.227 -12.391 1.00 76.25 71 PRO A CA 1
ATOM 567 C C . PRO A 1 71 ? -6.490 13.728 -11.039 1.00 76.25 71 PRO A C 1
ATOM 569 O O . PRO A 1 71 ? -5.438 14.351 -10.990 1.00 76.25 71 PRO A O 1
ATOM 572 N N . ASP A 1 72 ? -7.192 13.389 -9.955 1.00 86.75 72 ASP A N 1
ATOM 573 C CA . ASP A 1 72 ? -6.976 13.988 -8.635 1.00 86.75 72 ASP A CA 1
ATOM 574 C C . ASP A 1 72 ? -6.537 12.946 -7.588 1.00 86.75 72 ASP A C 1
ATOM 576 O O . ASP A 1 72 ? -6.836 13.081 -6.401 1.00 86.75 72 ASP A O 1
ATOM 580 N N . ALA A 1 73 ? -5.907 11.842 -8.010 1.00 93.81 73 ALA A N 1
ATOM 581 C CA . ALA A 1 73 ? -5.284 10.938 -7.047 1.00 93.81 73 ALA A CA 1
ATOM 582 C C . ALA A 1 73 ? -3.991 11.559 -6.516 1.00 93.81 73 ALA A C 1
ATOM 584 O O . ALA A 1 73 ? -3.183 12.093 -7.273 1.00 93.81 73 ALA A O 1
ATOM 585 N N . GLN A 1 74 ? -3.780 11.440 -5.213 1.00 95.38 74 GLN A N 1
ATOM 586 C CA . GLN A 1 74 ? -2.592 11.950 -4.536 1.00 95.38 74 GLN A CA 1
ATOM 587 C C . GLN A 1 74 ? -1.841 10.814 -3.851 1.00 95.38 74 GLN A C 1
ATOM 589 O O . GLN A 1 74 ? -2.426 9.775 -3.550 1.00 95.38 74 GLN A O 1
ATOM 594 N N . THR A 1 75 ? -0.543 10.985 -3.600 1.00 96.50 75 THR A N 1
ATOM 595 C CA . THR A 1 75 ? 0.204 10.017 -2.785 1.00 96.50 75 THR A CA 1
ATOM 596 C C . THR A 1 75 ? -0.331 10.017 -1.358 1.00 96.50 75 THR A C 1
ATOM 598 O O . THR A 1 75 ? -0.884 11.012 -0.887 1.00 96.50 75 THR A O 1
ATOM 601 N N . LEU A 1 76 ? -0.147 8.916 -0.634 1.00 97.06 76 LEU A N 1
ATOM 602 C CA . LEU A 1 76 ? -0.571 8.830 0.759 1.00 97.06 76 LEU A CA 1
ATOM 603 C C . LEU A 1 76 ? 0.116 9.896 1.626 1.00 97.06 76 LEU A C 1
ATOM 605 O O . LEU A 1 76 ? -0.523 10.489 2.486 1.00 97.06 76 LEU A O 1
ATOM 609 N N . SER A 1 77 ? 1.386 10.210 1.349 1.00 94.75 77 SER A N 1
ATOM 610 C CA . SER A 1 77 ? 2.095 11.315 2.011 1.00 94.75 77 SER A CA 1
ATOM 611 C C . SER A 1 77 ? 1.424 12.673 1.763 1.00 94.75 77 SER A C 1
ATOM 613 O O . SER A 1 77 ? 1.200 13.419 2.715 1.00 94.75 77 SER A O 1
ATOM 615 N N . ALA A 1 78 ? 1.034 12.971 0.519 1.00 95.44 78 ALA A N 1
ATOM 616 C CA . ALA A 1 78 ? 0.304 14.197 0.199 1.00 95.44 78 ALA A CA 1
ATOM 617 C C . ALA A 1 78 ? -1.093 14.224 0.843 1.00 95.44 78 ALA A C 1
ATOM 619 O O . ALA A 1 78 ? -1.535 15.275 1.298 1.00 95.44 78 ALA A O 1
ATOM 620 N N . TRP A 1 79 ? -1.759 13.069 0.959 1.00 96.25 79 TRP A N 1
ATOM 621 C CA . TRP A 1 79 ? -3.039 12.959 1.659 1.00 96.25 79 TRP A CA 1
ATOM 622 C C . TRP A 1 79 ? -2.925 13.351 3.136 1.00 96.25 79 TRP A C 1
ATOM 624 O O . TRP A 1 79 ? -3.763 14.108 3.620 1.00 96.25 79 TRP A O 1
ATOM 634 N N . PHE A 1 80 ? -1.879 12.902 3.840 1.00 95.50 80 PHE A N 1
ATOM 635 C CA . PHE A 1 80 ? -1.639 13.304 5.232 1.00 95.50 80 PHE A CA 1
ATOM 636 C C . PHE A 1 80 ? -1.364 14.803 5.356 1.00 95.50 80 PHE A C 1
ATOM 638 O O . PHE A 1 80 ? -1.937 15.448 6.230 1.00 95.50 80 PHE A O 1
ATOM 645 N N . ALA A 1 81 ? -0.553 15.371 4.459 1.00 94.06 81 ALA A N 1
ATOM 646 C CA . ALA A 1 81 ? -0.297 16.811 4.434 1.00 94.06 81 ALA A CA 1
ATOM 647 C C . ALA A 1 81 ? -1.583 17.619 4.170 1.00 94.06 81 ALA A C 1
ATOM 649 O O . ALA A 1 81 ? -1.849 18.609 4.850 1.00 94.06 81 ALA A O 1
ATOM 650 N N . SER A 1 82 ? -2.422 17.163 3.234 1.00 93.75 82 SER A N 1
ATOM 651 C CA . SER A 1 82 ? -3.726 17.769 2.954 1.00 93.75 82 SER A CA 1
ATOM 652 C C . SER A 1 82 ? -4.646 17.692 4.174 1.00 93.75 82 SER A C 1
ATOM 654 O O . SER A 1 82 ? -5.249 18.699 4.538 1.00 93.75 82 SER A O 1
ATOM 656 N N . LEU A 1 83 ? -4.709 16.546 4.858 1.00 93.75 83 LEU A N 1
ATOM 657 C CA . LEU A 1 83 ? -5.497 16.404 6.080 1.00 93.75 83 LEU A CA 1
ATOM 658 C C . LEU A 1 83 ? -5.004 17.347 7.187 1.00 93.75 83 LEU A C 1
ATOM 660 O O . LEU A 1 83 ? -5.817 18.024 7.812 1.00 93.75 83 LEU A O 1
ATOM 664 N N . ALA A 1 84 ? -3.689 17.452 7.383 1.00 92.56 84 ALA A N 1
ATOM 665 C CA . ALA A 1 84 ? -3.110 18.369 8.359 1.00 92.56 84 ALA A CA 1
ATOM 666 C C . ALA A 1 84 ? -3.465 19.831 8.062 1.00 92.56 84 ALA A C 1
ATOM 668 O O . ALA A 1 84 ? -3.812 20.572 8.980 1.00 92.56 84 ALA A O 1
ATOM 669 N N . SER A 1 85 ? -3.475 20.221 6.783 1.00 91.25 85 SER A N 1
ATOM 670 C CA . SER A 1 85 ? -3.833 21.582 6.371 1.00 91.25 85 SER A CA 1
ATOM 671 C C . SER A 1 85 ? -5.309 21.941 6.591 1.00 91.25 85 SER A C 1
ATOM 673 O O . SER A 1 85 ? -5.639 23.120 6.653 1.00 91.25 85 SER A O 1
ATOM 675 N N . THR A 1 86 ? -6.200 20.949 6.735 1.00 88.69 86 THR A N 1
ATOM 676 C CA . THR A 1 86 ? -7.619 21.196 7.062 1.00 88.69 86 THR A CA 1
ATOM 677 C C . THR A 1 86 ? -7.868 21.497 8.541 1.00 88.69 86 THR A C 1
ATOM 679 O O . THR A 1 86 ? -8.961 21.938 8.887 1.00 88.69 86 THR A O 1
ATOM 682 N N . CYS A 1 87 ? -6.874 21.283 9.410 1.00 85.00 87 CYS A N 1
ATOM 683 C CA . CYS A 1 87 ? -6.978 21.566 10.838 1.00 85.00 87 CYS A CA 1
ATOM 684 C C . CYS A 1 87 ? -6.282 22.901 11.169 1.00 85.00 87 CYS A C 1
ATOM 686 O O . CYS A 1 87 ? -5.051 22.972 11.058 1.00 85.00 87 CYS A O 1
ATOM 688 N N . PRO A 1 88 ? -7.014 23.939 11.620 1.00 75.62 88 PRO A N 1
ATOM 689 C CA . PRO A 1 88 ? -6.461 25.279 11.831 1.00 75.62 88 PRO A CA 1
ATOM 690 C C . PRO A 1 88 ? -5.299 25.276 12.834 1.00 75.62 88 PRO A C 1
ATOM 692 O O . PRO A 1 88 ? -5.350 24.595 13.861 1.00 75.62 88 PRO A O 1
ATOM 695 N N . SER A 1 89 ? -4.231 26.012 12.523 1.00 67.00 89 SER A N 1
ATOM 696 C CA . SER A 1 89 ? -3.132 26.310 13.450 1.00 67.00 89 SER A CA 1
ATOM 697 C C . SER A 1 89 ? -3.546 27.428 14.409 1.00 67.00 89 SER A C 1
ATOM 699 O O . SER A 1 89 ? -4.195 28.377 13.981 1.00 67.00 89 SER A O 1
ATOM 701 N N . GLU A 1 90 ? -3.135 27.347 15.677 1.00 60.00 90 GLU A N 1
ATOM 702 C CA . GLU A 1 90 ? -3.537 28.257 16.772 1.00 60.00 90 GLU A CA 1
ATOM 703 C C . GLU A 1 90 ? -3.177 29.748 16.568 1.00 60.00 90 GLU A C 1
ATOM 705 O O . GLU A 1 90 ? -3.519 30.584 17.397 1.00 60.00 90 GLU A O 1
ATOM 710 N N . GLU A 1 91 ? -2.512 30.116 15.471 1.00 54.94 91 GLU A N 1
ATOM 711 C CA . GLU A 1 91 ? -2.005 31.473 15.229 1.00 54.94 91 GLU A CA 1
ATOM 712 C C . GLU A 1 91 ? -2.988 32.420 14.512 1.00 54.94 91 GLU A C 1
ATOM 714 O O . GLU A 1 91 ? -2.667 33.594 14.327 1.00 54.94 91 GLU A O 1
ATOM 719 N N . SER A 1 92 ? -4.193 31.976 14.132 1.00 48.28 92 SER A N 1
ATOM 720 C CA . SER A 1 92 ? -5.199 32.858 13.519 1.00 48.28 92 SER 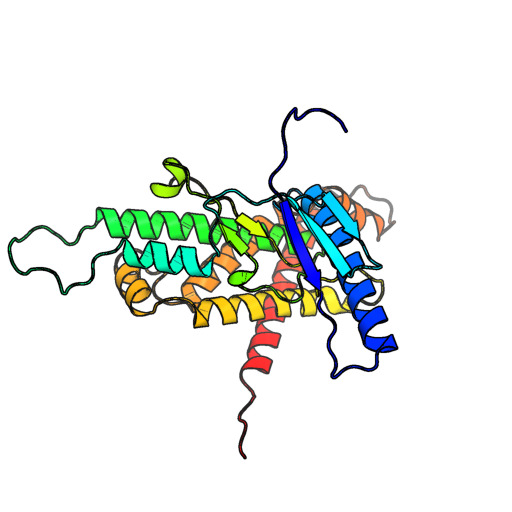A CA 1
ATOM 721 C C . SER A 1 92 ? -6.324 33.242 14.491 1.00 48.28 92 SER A C 1
ATOM 723 O O . SER A 1 92 ? -7.331 32.551 14.600 1.00 48.28 92 SER A O 1
ATOM 725 N N . ASP A 1 93 ? -6.116 34.406 15.109 1.00 43.72 93 ASP A N 1
ATOM 726 C CA . ASP A 1 93 ? -7.075 35.353 15.701 1.00 43.72 93 ASP A CA 1
ATOM 727 C C . ASP A 1 93 ? -7.730 35.050 17.071 1.00 43.72 93 ASP A C 1
ATOM 729 O O . ASP A 1 93 ? -8.760 34.393 17.206 1.00 43.72 93 ASP A O 1
ATOM 733 N N . ASN A 1 94 ? -7.176 35.696 18.107 1.00 49.78 94 ASN A N 1
ATOM 734 C CA . ASN A 1 94 ? -7.770 35.910 19.433 1.00 49.78 94 ASN A CA 1
ATOM 735 C C . ASN A 1 94 ? -8.927 36.931 19.379 1.00 49.78 94 ASN A C 1
ATOM 737 O O . ASN A 1 94 ? -8.882 37.976 20.034 1.00 49.78 94 ASN A O 1
ATOM 741 N N . SER A 1 95 ? -9.976 36.665 18.602 1.00 51.22 95 SER A N 1
ATOM 742 C CA . SER A 1 95 ? -11.133 37.566 18.548 1.00 51.22 95 SER A CA 1
ATOM 743 C C . SER A 1 95 ? -12.458 36.872 18.215 1.00 51.22 95 SER A C 1
ATOM 745 O O . SER A 1 95 ? -13.184 37.289 17.329 1.00 51.22 95 SER A O 1
ATOM 747 N N . HIS A 1 96 ? -12.802 35.827 18.970 1.00 46.44 96 HIS A N 1
ATOM 748 C CA . HIS A 1 96 ? -14.121 35.592 19.583 1.00 46.44 96 HIS A CA 1
ATOM 749 C C . HIS A 1 96 ? -14.145 34.175 20.166 1.00 46.44 96 HIS A C 1
ATOM 751 O O . HIS A 1 96 ? -13.610 33.247 19.575 1.00 46.44 96 HIS A O 1
ATOM 757 N N . GLY A 1 97 ? -14.719 34.020 21.362 1.00 46.59 97 GLY A N 1
ATOM 758 C CA . GLY A 1 97 ? -14.751 32.767 22.120 1.00 46.59 97 GLY A CA 1
ATOM 759 C C . GLY A 1 97 ? -15.671 31.698 21.532 1.00 46.59 97 GLY A C 1
ATOM 760 O O . GLY A 1 97 ? -16.587 31.254 22.222 1.00 46.59 97 GLY A O 1
ATOM 761 N N . ASP A 1 98 ? -15.421 31.279 20.295 1.00 48.44 98 ASP A N 1
ATOM 762 C CA . ASP A 1 98 ? -15.941 30.028 19.766 1.00 48.44 98 ASP A CA 1
ATOM 763 C C . ASP A 1 98 ? -14.934 28.912 20.047 1.00 48.44 98 ASP A C 1
ATOM 765 O O . ASP A 1 98 ? -13.717 29.094 20.002 1.00 48.44 98 ASP A O 1
ATOM 769 N N . ARG A 1 99 ? -15.458 27.757 20.457 1.00 53.28 99 ARG A N 1
ATOM 770 C CA . ARG A 1 99 ? -14.667 26.567 20.797 1.00 53.28 99 ARG A CA 1
ATOM 771 C C . ARG A 1 99 ? -13.699 26.236 19.648 1.00 53.28 99 ARG A C 1
ATOM 773 O O . ARG A 1 99 ? -14.055 26.507 18.504 1.00 53.28 99 ARG A O 1
ATOM 780 N N . PRO A 1 100 ? -12.542 25.585 19.909 1.00 55.69 100 PRO A N 1
ATOM 781 C CA . PRO A 1 100 ? -11.741 25.017 18.820 1.00 55.69 100 PRO A CA 1
ATOM 782 C C . PRO A 1 100 ? -12.681 24.242 17.897 1.00 55.69 100 PRO A C 1
ATOM 784 O O . PRO A 1 100 ? -13.578 23.587 18.434 1.00 55.69 100 PRO A O 1
ATOM 787 N N . ASP A 1 101 ? -12.521 24.351 16.571 1.00 62.25 101 ASP A N 1
ATOM 788 C CA . ASP A 1 101 ? -13.351 23.693 15.548 1.00 62.25 101 ASP A CA 1
ATOM 789 C C . ASP A 1 101 ? -13.348 22.165 15.745 1.00 62.25 101 ASP A C 1
ATOM 791 O O . ASP A 1 101 ? -12.713 21.398 15.017 1.00 62.25 101 ASP A O 1
ATOM 795 N N . LEU A 1 102 ? -14.071 21.702 16.767 1.00 65.94 102 LEU A N 1
ATOM 796 C CA . LEU A 1 102 ? -14.169 20.320 17.217 1.00 65.94 102 LEU A CA 1
ATOM 797 C C . LEU A 1 102 ? -14.623 19.463 16.046 1.00 65.94 102 LEU A C 1
ATOM 799 O O . LEU A 1 102 ? -14.167 18.341 15.892 1.00 65.94 102 LEU A O 1
ATOM 803 N N . THR A 1 103 ? -15.453 20.026 15.171 1.00 84.31 103 THR A N 1
ATOM 804 C CA . THR A 1 103 ? -15.926 19.404 13.940 1.00 84.31 103 THR A CA 1
ATOM 805 C C . THR A 1 103 ? -14.786 19.067 12.973 1.00 84.31 103 THR A C 1
ATOM 807 O O . THR A 1 103 ? -14.777 17.963 12.434 1.00 84.31 103 THR A O 1
ATOM 810 N N . ALA A 1 104 ? -13.803 19.953 12.770 1.00 88.31 104 ALA A N 1
ATOM 811 C CA . ALA A 1 104 ? -12.688 19.704 11.851 1.00 88.31 104 ALA A CA 1
ATOM 812 C C . ALA A 1 104 ? -11.770 18.591 12.378 1.00 88.31 104 ALA A C 1
ATOM 814 O O . ALA A 1 104 ? -11.479 17.632 11.660 1.00 88.31 104 ALA A O 1
ATOM 815 N N . PHE A 1 105 ? -11.395 18.655 13.661 1.00 90.19 105 PHE A N 1
ATOM 816 C CA . PHE A 1 105 ? -10.601 17.605 14.307 1.00 90.19 105 PHE A CA 1
ATOM 817 C C . PHE A 1 105 ? -11.362 16.274 14.408 1.00 90.19 105 PHE A C 1
ATOM 819 O O . PHE A 1 105 ? -10.768 15.214 14.201 1.00 90.19 105 PHE A O 1
ATOM 826 N N . GLN A 1 106 ? -12.677 16.311 14.645 1.00 92.00 106 GLN A N 1
ATOM 827 C CA . GLN A 1 106 ? -13.535 15.125 14.665 1.00 92.00 106 GLN A CA 1
ATOM 828 C C . GLN A 1 106 ? -13.590 14.448 13.294 1.00 92.00 106 GLN A C 1
ATOM 830 O O . GLN A 1 106 ? -13.428 13.230 13.204 1.00 92.00 106 GLN A O 1
ATOM 835 N N . ILE A 1 107 ? -13.772 15.227 12.223 1.00 93.25 107 ILE A N 1
ATOM 836 C CA . ILE A 1 107 ? -13.745 14.716 10.849 1.00 93.25 107 ILE A CA 1
ATOM 837 C C . ILE A 1 107 ? -12.355 14.163 10.529 1.00 93.25 107 ILE A C 1
ATOM 839 O O . ILE A 1 107 ? -12.247 13.055 10.006 1.00 93.25 107 ILE A O 1
ATOM 843 N N . ALA A 1 108 ? -11.282 14.877 10.875 1.00 94.94 108 ALA A N 1
ATOM 844 C CA . ALA A 1 108 ? -9.924 14.422 10.606 1.00 94.94 108 ALA A CA 1
ATOM 845 C C . ALA A 1 108 ? -9.608 13.092 11.308 1.00 94.94 108 ALA A C 1
ATOM 847 O O . ALA A 1 108 ? -9.116 12.163 10.666 1.00 94.94 108 ALA A O 1
ATOM 848 N N . GLY A 1 109 ? -9.965 12.950 12.586 1.00 96.00 109 GLY A N 1
ATOM 849 C CA . GLY A 1 109 ? -9.809 11.694 13.320 1.00 96.00 109 GLY A CA 1
ATOM 850 C C . GLY A 1 109 ? -10.697 10.562 12.793 1.00 96.00 109 GLY A C 1
ATOM 851 O O . GLY A 1 109 ? -10.241 9.419 12.686 1.00 96.00 109 GLY A O 1
ATOM 852 N N . ALA A 1 110 ? -11.930 10.855 12.367 1.00 96.31 110 ALA A N 1
ATOM 853 C CA . ALA A 1 110 ? -12.792 9.871 11.709 1.00 96.31 110 ALA A CA 1
ATOM 854 C C . ALA A 1 110 ? -12.168 9.374 10.393 1.00 96.31 110 ALA A C 1
ATOM 856 O O . ALA A 1 110 ? -12.071 8.166 10.160 1.00 96.31 110 ALA A O 1
ATOM 857 N N . ARG A 1 111 ? -11.653 10.288 9.564 1.00 97.38 111 ARG A N 1
ATOM 858 C CA . ARG A 1 111 ? -10.948 9.956 8.318 1.00 97.38 111 ARG A CA 1
ATOM 859 C C . ARG A 1 111 ? -9.669 9.160 8.570 1.00 97.38 111 ARG A C 1
ATOM 861 O O . ARG A 1 111 ? -9.431 8.188 7.857 1.00 97.38 111 ARG A O 1
ATOM 868 N N . LEU A 1 112 ? -8.877 9.512 9.588 1.00 97.31 112 LEU A N 1
ATOM 869 C CA . LEU A 1 112 ? -7.700 8.734 9.996 1.00 97.31 112 LEU A CA 1
ATOM 870 C C . LEU A 1 112 ? -8.077 7.319 10.422 1.00 97.31 112 LEU A C 1
ATOM 872 O O . LEU A 1 112 ? -7.426 6.368 10.000 1.00 97.31 112 LEU A O 1
ATOM 876 N N . THR A 1 113 ? -9.160 7.167 11.181 1.00 98.12 113 THR A N 1
ATOM 877 C CA . THR A 1 113 ? -9.677 5.853 11.587 1.00 98.12 113 THR A CA 1
ATOM 878 C C . THR A 1 113 ? -10.030 5.001 10.373 1.00 98.12 113 THR A C 1
ATOM 880 O O . THR A 1 113 ? -9.642 3.839 10.286 1.00 98.12 113 THR A O 1
ATOM 883 N N . LYS A 1 114 ? -10.724 5.576 9.388 1.00 98.38 114 LYS A N 1
ATOM 884 C CA . LYS A 1 114 ? -11.056 4.868 8.145 1.00 98.38 114 LYS A CA 1
ATOM 885 C C . LYS A 1 114 ? -9.815 4.538 7.321 1.00 98.38 114 LYS A C 1
ATOM 887 O O . LYS A 1 114 ? -9.727 3.450 6.756 1.00 98.38 114 LYS A O 1
ATOM 892 N N . LEU A 1 115 ? -8.841 5.443 7.275 1.00 98.31 115 LEU A N 1
ATOM 893 C CA . LEU A 1 115 ? -7.594 5.227 6.554 1.00 98.31 115 LEU A CA 1
ATOM 894 C C . LEU A 1 115 ? -6.753 4.102 7.171 1.00 98.31 115 LEU A C 1
ATOM 896 O O . LEU A 1 115 ? -6.267 3.253 6.428 1.00 98.31 115 LEU A O 1
ATOM 900 N N . THR A 1 116 ? -6.558 4.074 8.492 1.00 98.31 116 THR A N 1
ATOM 901 C CA . THR A 1 116 ? -5.730 3.042 9.141 1.00 98.31 116 THR A CA 1
ATOM 902 C C . THR A 1 116 ? -6.333 1.651 8.968 1.00 98.31 116 THR A C 1
ATOM 904 O O . THR A 1 116 ? -5.593 0.703 8.696 1.00 98.31 116 THR A O 1
ATOM 907 N N . VAL A 1 117 ? -7.666 1.541 9.001 1.00 98.56 117 VAL A N 1
ATOM 908 C CA . VAL A 1 117 ? -8.387 0.304 8.664 1.00 98.56 117 VAL A CA 1
ATOM 909 C C . VAL A 1 117 ? -8.164 -0.090 7.202 1.00 98.56 117 VAL A C 1
ATOM 911 O O . VAL A 1 117 ? -7.774 -1.228 6.931 1.00 98.56 117 VAL A O 1
ATOM 914 N N . ALA A 1 118 ? -8.341 0.842 6.259 1.00 98.44 118 ALA A N 1
ATOM 915 C CA . ALA A 1 118 ? -8.137 0.587 4.832 1.00 98.44 118 ALA A CA 1
ATOM 916 C C . ALA A 1 118 ? -6.694 0.150 4.515 1.00 98.44 118 ALA A C 1
ATOM 918 O O . ALA A 1 118 ? -6.479 -0.786 3.742 1.00 98.44 118 ALA A O 1
ATOM 919 N N . LEU A 1 119 ? -5.700 0.786 5.147 1.00 98.44 119 LEU A N 1
ATOM 920 C CA . LEU A 1 119 ? -4.288 0.416 5.036 1.00 98.44 119 LEU A CA 1
ATOM 921 C C . LEU A 1 119 ? -4.038 -0.976 5.609 1.00 98.44 119 LEU A C 1
ATOM 923 O O . LEU A 1 119 ? -3.472 -1.820 4.918 1.00 98.44 119 LEU A O 1
ATOM 927 N N . GLY A 1 120 ? -4.500 -1.243 6.833 1.00 98.31 120 GLY A N 1
ATOM 928 C CA . GLY A 1 120 ? -4.356 -2.553 7.463 1.00 98.31 120 GLY A CA 1
ATOM 929 C C . GLY A 1 120 ? -4.932 -3.658 6.582 1.00 98.31 120 GLY A C 1
ATOM 930 O O . GLY A 1 120 ? -4.243 -4.631 6.286 1.00 98.31 120 GLY A O 1
ATOM 931 N N . ARG A 1 121 ? -6.147 -3.459 6.061 1.00 98.06 121 ARG A N 1
ATOM 932 C CA . ARG A 1 121 ? -6.825 -4.376 5.135 1.00 98.06 121 ARG A CA 1
ATOM 933 C C . ARG A 1 121 ? -6.048 -4.587 3.829 1.00 98.06 121 ARG A C 1
ATOM 935 O O . ARG A 1 121 ? -5.883 -5.729 3.400 1.00 98.06 121 ARG A O 1
ATOM 942 N N . LEU A 1 122 ? -5.545 -3.517 3.207 1.00 97.75 122 LEU A N 1
ATOM 943 C CA . LEU A 1 122 ? -4.731 -3.583 1.986 1.00 97.75 122 LEU A CA 1
ATOM 944 C C . LEU A 1 122 ? -3.467 -4.429 2.196 1.00 97.75 122 LEU A C 1
ATOM 946 O O . LEU A 1 122 ? -3.181 -5.330 1.403 1.00 97.75 122 LEU A O 1
ATOM 950 N N . LEU A 1 123 ? -2.731 -4.162 3.277 1.00 97.25 123 LEU A N 1
ATOM 951 C CA . LEU A 1 123 ? -1.515 -4.900 3.623 1.00 97.25 123 LEU A CA 1
ATOM 952 C C . LEU A 1 123 ? -1.825 -6.356 3.966 1.00 97.25 123 LEU A C 1
ATOM 954 O O . LEU A 1 123 ? -1.094 -7.263 3.563 1.00 97.25 123 LEU A O 1
ATOM 958 N N . ALA A 1 124 ? -2.941 -6.596 4.653 1.00 96.62 124 ALA A N 1
ATOM 959 C CA . ALA A 1 124 ? -3.376 -7.935 4.999 1.00 96.62 124 ALA A CA 1
ATOM 960 C C . ALA A 1 124 ? -3.696 -8.740 3.737 1.00 96.62 124 ALA A C 1
ATOM 962 O O . ALA A 1 124 ? -3.234 -9.866 3.605 1.00 96.62 124 ALA A O 1
ATOM 963 N N . ARG A 1 125 ? -4.379 -8.139 2.756 1.00 95.06 125 ARG A N 1
ATOM 964 C CA . ARG A 1 125 ? -4.666 -8.764 1.457 1.00 95.06 125 ARG A CA 1
ATOM 965 C C . ARG A 1 125 ? -3.410 -9.107 0.665 1.00 95.06 125 ARG A C 1
ATOM 967 O O . ARG A 1 125 ? -3.355 -10.189 0.082 1.00 95.06 125 ARG A O 1
ATOM 974 N N . LEU A 1 126 ? -2.398 -8.241 0.655 1.00 93.25 126 LEU A N 1
ATOM 975 C CA . LEU A 1 126 ? -1.107 -8.551 0.028 1.00 93.25 126 LEU A CA 1
ATOM 976 C C . LEU A 1 126 ? -0.454 -9.763 0.697 1.00 93.25 126 LEU A C 1
ATOM 978 O O . LEU A 1 126 ? -0.196 -10.786 0.057 1.00 93.25 126 LEU A O 1
ATOM 982 N N . HIS A 1 127 ? -0.238 -9.674 2.007 1.00 94.06 127 HIS A N 1
ATOM 983 C CA . HIS A 1 127 ? 0.551 -10.659 2.733 1.00 94.06 127 HIS A CA 1
ATOM 984 C C . HIS A 1 127 ? -0.185 -11.991 2.916 1.00 94.06 127 HIS A C 1
ATOM 986 O O . HIS A 1 127 ? 0.444 -13.041 2.771 1.00 94.06 127 HIS A O 1
ATOM 992 N N . ALA A 1 128 ? -1.499 -11.984 3.152 1.00 92.62 128 ALA A N 1
ATOM 993 C CA . ALA A 1 128 ? -2.313 -13.197 3.254 1.00 92.62 128 ALA A CA 1
ATOM 994 C C . ALA A 1 128 ? -2.311 -14.013 1.958 1.00 92.62 128 ALA A C 1
ATOM 996 O O . ALA A 1 128 ? -2.497 -15.222 2.000 1.00 92.62 128 ALA A O 1
ATOM 997 N N . ASN A 1 129 ? -2.035 -13.375 0.818 1.00 90.69 129 ASN A N 1
ATOM 998 C CA . ASN A 1 129 ? -1.891 -14.033 -0.479 1.00 90.69 129 ASN A CA 1
ATOM 999 C C . ASN A 1 129 ? -0.422 -14.141 -0.927 1.00 90.69 129 ASN A C 1
ATOM 1001 O O . ASN A 1 129 ? -0.147 -14.356 -2.105 1.00 90.69 129 ASN A O 1
ATOM 1005 N N . HIS A 1 130 ? 0.518 -14.021 0.019 1.00 89.81 130 HIS A N 1
ATOM 1006 C CA . HIS A 1 130 ? 1.965 -14.166 -0.180 1.00 89.81 130 HIS A CA 1
ATOM 1007 C C . HIS A 1 130 ? 2.561 -13.256 -1.260 1.00 89.81 130 HIS A C 1
ATOM 1009 O O . HIS A 1 130 ? 3.513 -13.629 -1.949 1.00 89.81 130 HIS A O 1
ATOM 1015 N N . VAL A 1 131 ? 2.011 -12.052 -1.388 1.00 89.62 131 VAL A N 1
ATOM 1016 C CA . VAL A 1 131 ? 2.584 -10.990 -2.207 1.00 89.62 131 VAL A CA 1
ATOM 1017 C C . VAL A 1 131 ? 3.349 -10.047 -1.295 1.00 89.62 131 VAL A C 1
ATOM 1019 O O . VAL A 1 131 ? 2.757 -9.471 -0.387 1.00 89.62 131 VAL A O 1
ATOM 1022 N N . THR A 1 132 ? 4.644 -9.880 -1.548 1.00 91.25 132 THR A N 1
ATOM 1023 C CA . THR A 1 132 ? 5.484 -8.861 -0.908 1.00 91.25 132 THR A CA 1
ATOM 1024 C C . THR A 1 132 ? 5.851 -7.802 -1.943 1.00 91.25 132 THR A C 1
ATOM 1026 O O . THR A 1 132 ? 6.162 -8.104 -3.099 1.00 91.25 132 THR A O 1
ATOM 1029 N N . HIS A 1 133 ? 5.753 -6.537 -1.554 1.00 91.19 133 HIS A N 1
ATOM 1030 C CA . HIS A 1 133 ? 6.008 -5.390 -2.415 1.00 91.19 133 HIS A CA 1
ATOM 1031 C C . HIS A 1 133 ? 7.510 -5.133 -2.597 1.00 91.19 133 HIS A C 1
ATOM 1033 O O . HIS A 1 133 ? 7.938 -4.710 -3.670 1.00 91.19 133 HIS A O 1
ATOM 1039 N N . GLY A 1 134 ? 8.320 -5.348 -1.558 1.00 88.62 134 GLY A N 1
ATOM 1040 C CA . GLY A 1 134 ? 9.773 -5.148 -1.577 1.00 88.62 134 GLY A CA 1
ATOM 1041 C C . GLY A 1 134 ? 10.237 -3.684 -1.595 1.00 88.62 134 GLY A C 1
ATOM 1042 O O . GLY A 1 134 ? 11.441 -3.439 -1.625 1.00 88.62 134 GLY A O 1
ATOM 1043 N N . ASP A 1 135 ? 9.307 -2.723 -1.601 1.00 89.81 135 ASP A N 1
ATOM 1044 C CA . ASP A 1 135 ? 9.564 -1.271 -1.555 1.00 89.81 135 ASP A CA 1
ATOM 1045 C C . ASP A 1 135 ? 8.319 -0.511 -1.062 1.00 89.81 135 ASP A C 1
ATOM 1047 O O . ASP A 1 135 ? 7.834 0.439 -1.679 1.00 89.81 135 ASP A O 1
ATOM 1051 N N . LEU A 1 136 ? 7.695 -1.011 0.003 1.00 93.00 136 LEU A N 1
ATOM 1052 C CA . LEU A 1 136 ? 6.411 -0.498 0.465 1.00 93.00 136 LEU A CA 1
ATOM 1053 C C . LEU A 1 136 ? 6.581 0.842 1.202 1.00 93.00 136 LEU A C 1
ATOM 1055 O O . LEU A 1 136 ? 6.861 0.878 2.396 1.00 93.00 136 LEU A O 1
ATOM 1059 N N . THR A 1 137 ? 6.384 1.956 0.497 1.00 94.25 137 THR A N 1
ATOM 1060 C CA . THR A 1 137 ? 6.464 3.317 1.055 1.00 94.25 137 THR A CA 1
ATOM 1061 C C . THR A 1 137 ? 5.164 4.095 0.839 1.00 94.25 137 THR A C 1
ATOM 1063 O O . THR A 1 137 ? 4.344 3.742 -0.008 1.00 94.25 137 THR A O 1
ATOM 1066 N N . MET A 1 138 ? 4.992 5.211 1.556 1.00 94.44 138 MET A N 1
ATOM 1067 C CA . MET A 1 138 ? 3.830 6.105 1.410 1.00 94.44 138 MET A CA 1
ATOM 1068 C C . MET A 1 138 ? 3.705 6.709 -0.002 1.00 94.44 138 MET A C 1
ATOM 1070 O O . MET A 1 138 ? 2.616 7.096 -0.418 1.00 94.44 138 MET A O 1
ATOM 1074 N N . ALA A 1 139 ? 4.808 6.805 -0.751 1.00 92.56 139 ALA A N 1
ATOM 1075 C CA . ALA A 1 139 ? 4.801 7.305 -2.126 1.00 92.56 139 ALA A CA 1
ATOM 1076 C C . ALA A 1 139 ? 4.261 6.269 -3.128 1.00 92.56 139 ALA A C 1
ATOM 1078 O O . ALA A 1 139 ? 3.749 6.647 -4.180 1.00 92.56 139 ALA A O 1
ATOM 1079 N N . ASN A 1 140 ? 4.332 4.981 -2.777 1.00 95.12 140 ASN A N 1
ATOM 1080 C CA . ASN A 1 140 ? 3.865 3.869 -3.605 1.00 95.12 140 ASN A CA 1
ATOM 1081 C C . ASN A 1 140 ? 2.390 3.508 -3.349 1.00 95.12 140 ASN A C 1
ATOM 1083 O O . ASN A 1 140 ? 1.857 2.583 -3.962 1.00 95.12 140 ASN A O 1
ATOM 1087 N N . ILE A 1 141 ? 1.701 4.260 -2.486 1.00 97.38 141 ILE A N 1
ATOM 1088 C CA . ILE A 1 141 ? 0.256 4.161 -2.267 1.00 97.38 141 ILE A CA 1
ATOM 1089 C C . ILE A 1 141 ? -0.379 5.477 -2.703 1.00 97.38 141 ILE A C 1
ATOM 1091 O O . ILE A 1 141 ? -0.030 6.545 -2.199 1.00 97.38 141 ILE A O 1
ATOM 1095 N N . LEU A 1 142 ? -1.330 5.399 -3.628 1.00 97.25 142 LEU A N 1
ATOM 1096 C CA . LEU A 1 142 ? -2.163 6.527 -4.023 1.00 97.25 142 LEU A CA 1
ATOM 1097 C C . LEU A 1 142 ? -3.519 6.452 -3.327 1.00 97.25 142 LEU A C 1
ATOM 1099 O O . LEU A 1 142 ? -4.096 5.376 -3.179 1.00 97.25 142 LEU A O 1
ATOM 1103 N N . VAL A 1 143 ? -4.057 7.607 -2.961 1.00 97.44 143 VAL A N 1
ATOM 1104 C CA . VAL A 1 143 ? -5.423 7.779 -2.477 1.00 97.44 143 VAL A CA 1
ATOM 1105 C C . VAL A 1 143 ? -6.213 8.466 -3.581 1.00 97.44 143 VAL A C 1
ATOM 1107 O O . VAL A 1 143 ? -5.836 9.548 -4.041 1.00 97.44 143 VAL A O 1
ATOM 1110 N N . ARG A 1 144 ? -7.293 7.833 -4.049 1.00 95.56 144 ARG A N 1
ATOM 1111 C CA . ARG A 1 144 ? -8.182 8.453 -5.040 1.00 95.56 144 ARG A CA 1
ATOM 1112 C C . ARG A 1 144 ? -8.864 9.679 -4.435 1.00 95.56 144 ARG A C 1
ATOM 1114 O O . ARG A 1 144 ? -9.007 9.778 -3.218 1.00 95.56 144 ARG A O 1
ATOM 1121 N N . LYS A 1 145 ? -9.351 10.571 -5.303 1.00 93.75 145 LYS A N 1
ATOM 1122 C CA . LYS A 1 145 ? -10.216 11.678 -4.890 1.00 93.75 145 LYS A CA 1
ATOM 1123 C C . LYS A 1 145 ? -11.331 11.166 -3.983 1.00 93.75 145 LYS A C 1
ATOM 1125 O O . LYS A 1 145 ? -12.040 10.221 -4.355 1.00 93.75 145 LYS A O 1
ATOM 1130 N N . ALA A 1 146 ? -11.450 11.800 -2.825 1.00 93.44 146 ALA A N 1
ATOM 1131 C CA . ALA A 1 146 ? -12.461 11.456 -1.853 1.00 93.44 146 ALA A CA 1
ATOM 1132 C C . ALA A 1 146 ? -13.859 11.763 -2.415 1.00 93.44 146 ALA A C 1
ATOM 1134 O O . ALA A 1 146 ? -14.088 12.759 -3.100 1.00 93.44 146 ALA A O 1
ATOM 1135 N N . THR A 1 147 ? -14.784 10.852 -2.166 1.00 94.75 147 THR A N 1
ATOM 1136 C CA . THR A 1 147 ? -16.224 11.071 -2.239 1.00 94.75 147 THR A CA 1
ATOM 1137 C C . THR A 1 147 ? -16.672 11.866 -1.018 1.00 94.75 147 THR A C 1
ATOM 1139 O O . THR A 1 147 ? -15.972 11.912 -0.008 1.00 94.75 147 THR A O 1
ATOM 1142 N N . SER A 1 148 ? -17.870 12.446 -1.063 1.00 94.44 148 SER A N 1
ATOM 1143 C CA . SER A 1 148 ? -18.396 13.219 0.067 1.00 94.44 148 SER A CA 1
ATOM 1144 C C . SER A 1 148 ? -18.511 12.399 1.363 1.00 94.44 148 SER A C 1
ATOM 1146 O O . SER A 1 148 ? -18.377 12.954 2.446 1.00 94.44 148 SER A O 1
ATOM 1148 N N . GLU A 1 149 ? -18.725 11.084 1.274 1.00 94.88 149 GLU A N 1
ATOM 1149 C CA . GLU A 1 149 ? -18.736 10.176 2.434 1.00 94.88 149 GLU A CA 1
ATOM 1150 C C . GLU A 1 149 ? -17.320 9.951 3.001 1.00 94.88 149 GLU A C 1
ATOM 1152 O O . GLU A 1 149 ? -17.114 9.994 4.215 1.00 94.88 149 GLU A O 1
ATOM 1157 N N . GLU A 1 150 ? -16.317 9.780 2.129 1.00 95.38 150 GLU A N 1
ATOM 1158 C CA . GLU A 1 150 ? -14.899 9.661 2.514 1.00 95.38 150 GLU A CA 1
ATOM 1159 C C . GLU A 1 150 ? -14.360 10.987 3.102 1.00 95.38 150 GLU A C 1
ATOM 1161 O O . GLU A 1 150 ? -13.485 10.979 3.972 1.00 95.38 150 GLU A O 1
ATOM 1166 N N . GLU A 1 151 ? -14.870 12.142 2.657 1.00 93.56 151 GLU A N 1
ATOM 1167 C CA . GLU A 1 151 ? -14.541 13.464 3.217 1.00 93.56 151 GLU A CA 1
ATOM 1168 C C . GLU A 1 151 ? -15.127 13.676 4.614 1.00 93.56 151 GLU A C 1
ATOM 1170 O O . GLU A 1 151 ? -14.503 14.347 5.429 1.00 93.56 151 GLU A O 1
ATOM 1175 N N . ARG A 1 152 ? -16.273 13.060 4.927 1.00 92.81 152 ARG A N 1
ATOM 1176 C CA . ARG A 1 152 ? -16.870 13.077 6.274 1.00 92.81 152 ARG A CA 1
ATOM 1177 C C . ARG A 1 152 ? -16.320 11.990 7.204 1.00 92.81 152 ARG A C 1
ATOM 1179 O O . ARG A 1 152 ? -16.649 11.976 8.386 1.00 92.81 152 ARG A O 1
ATOM 1186 N N . GLY A 1 153 ? -15.476 11.087 6.697 1.00 93.69 153 GLY A N 1
ATOM 1187 C CA . GLY A 1 153 ? -14.928 9.969 7.474 1.00 93.69 153 GLY A CA 1
ATOM 1188 C C . GLY A 1 153 ? -15.933 8.839 7.728 1.00 93.69 153 GLY A C 1
ATOM 1189 O O . GLY A 1 153 ? -15.776 8.071 8.676 1.00 93.69 153 GLY A O 1
ATOM 1190 N N . GLU A 1 154 ? -16.966 8.716 6.893 1.00 94.56 154 GLU A N 1
ATOM 1191 C CA . GLU A 1 154 ? -18.003 7.683 7.016 1.00 94.56 154 GLU A CA 1
ATOM 1192 C C . GLU A 1 154 ? -17.541 6.352 6.399 1.00 94.56 154 GLU A C 1
ATOM 1194 O O . GLU A 1 154 ? -17.758 5.273 6.967 1.00 94.56 154 GLU A O 1
ATOM 1199 N N . THR A 1 155 ? -16.827 6.427 5.274 1.00 96.75 155 THR A N 1
ATOM 1200 C CA . THR A 1 155 ? -16.360 5.278 4.486 1.00 96.75 155 THR A CA 1
ATOM 1201 C C . THR A 1 155 ? -14.837 5.244 4.336 1.00 96.75 155 THR A C 1
ATOM 1203 O O . THR A 1 155 ? -14.132 6.217 4.608 1.00 96.75 155 THR A O 1
ATOM 1206 N N . GLU A 1 156 ? -14.312 4.069 3.979 1.00 97.31 156 GLU A N 1
ATOM 1207 C CA . GLU A 1 156 ? -12.878 3.860 3.754 1.00 97.31 156 GLU A CA 1
ATOM 1208 C C . GLU A 1 156 ? -12.404 4.553 2.473 1.00 97.31 156 GLU A C 1
ATOM 1210 O O . GLU A 1 156 ? -13.066 4.412 1.443 1.00 97.31 156 GLU A O 1
ATOM 1215 N N . PRO A 1 157 ? -11.244 5.237 2.499 1.00 96.88 157 PRO A N 1
ATOM 1216 C CA . PRO A 1 157 ? -10.677 5.818 1.297 1.00 96.88 157 PRO A CA 1
ATOM 1217 C C . PRO A 1 157 ? -10.246 4.728 0.312 1.00 96.88 157 PRO A C 1
ATOM 1219 O O . PRO A 1 157 ? -9.668 3.704 0.685 1.00 96.88 157 PRO A O 1
ATOM 1222 N N . ARG A 1 158 ? -10.447 4.978 -0.981 1.00 96.00 158 ARG A N 1
ATOM 1223 C CA . ARG A 1 158 ? -9.973 4.076 -2.042 1.00 96.00 158 ARG A CA 1
ATOM 1224 C C . ARG A 1 158 ? -8.467 4.216 -2.272 1.00 96.00 158 ARG A C 1
ATOM 1226 O O . ARG A 1 158 ? -8.000 5.200 -2.854 1.00 96.00 158 ARG A O 1
ATOM 1233 N N . LEU A 1 159 ? -7.732 3.188 -1.855 1.00 97.50 159 LEU A N 1
ATOM 1234 C CA . LEU A 1 159 ? -6.280 3.082 -1.990 1.00 97.50 159 LEU A CA 1
ATOM 1235 C C . LEU A 1 159 ? -5.889 2.320 -3.259 1.00 97.50 159 LEU A C 1
ATOM 1237 O O . LEU A 1 159 ? -6.501 1.305 -3.585 1.00 97.50 159 LEU A O 1
ATOM 1241 N N . VAL A 1 160 ? -4.842 2.782 -3.940 1.00 96.94 160 VAL A N 1
ATOM 1242 C CA . VAL A 1 160 ? -4.283 2.150 -5.141 1.00 96.94 160 VAL A CA 1
ATOM 1243 C C . VAL A 1 160 ? -2.793 1.930 -4.946 1.00 96.94 160 VAL A C 1
ATOM 1245 O O . VAL A 1 160 ? -2.061 2.879 -4.672 1.00 96.94 160 VAL A O 1
ATOM 1248 N N . LEU A 1 161 ? -2.337 0.691 -5.105 1.00 95.94 161 LEU A N 1
ATOM 1249 C CA . LEU A 1 161 ? -0.920 0.359 -4.975 1.00 95.94 161 LEU A CA 1
ATOM 1250 C C . LEU A 1 161 ? -0.212 0.511 -6.326 1.00 95.94 161 LEU A C 1
ATOM 1252 O O . LEU A 1 161 ? -0.719 0.067 -7.362 1.00 95.94 161 LEU A O 1
ATOM 1256 N N . ILE A 1 162 ? 0.962 1.136 -6.319 1.00 93.81 162 ILE A N 1
ATOM 1257 C CA . ILE A 1 162 ? 1.792 1.355 -7.506 1.00 93.81 162 ILE A CA 1
ATOM 1258 C C . ILE A 1 162 ? 3.226 0.875 -7.262 1.00 93.81 162 ILE A C 1
ATOM 1260 O O . ILE A 1 162 ? 3.642 0.687 -6.133 1.00 93.81 162 ILE A O 1
ATOM 1264 N N . ASP A 1 163 ? 3.984 0.705 -8.345 1.00 86.56 163 ASP A N 1
ATOM 1265 C CA . ASP A 1 163 ? 5.412 0.349 -8.330 1.00 86.56 163 ASP A CA 1
ATOM 1266 C C . ASP A 1 163 ? 5.794 -1.007 -7.704 1.00 86.56 163 ASP A C 1
ATOM 1268 O O . ASP A 1 163 ? 6.489 -1.100 -6.701 1.00 86.56 163 ASP A O 1
ATOM 1272 N N . PHE A 1 164 ? 5.492 -2.097 -8.410 1.00 83.06 164 PHE A N 1
ATOM 1273 C CA . PHE A 1 164 ? 5.948 -3.449 -8.050 1.00 83.06 164 PHE A CA 1
ATOM 1274 C C . PHE A 1 164 ? 7.363 -3.768 -8.573 1.00 83.06 164 PHE A C 1
ATOM 1276 O O . PHE A 1 164 ? 7.678 -4.911 -8.907 1.00 83.06 164 PHE A O 1
ATOM 1283 N N . GLY A 1 165 ? 8.231 -2.761 -8.707 1.00 69.31 165 GLY A N 1
ATOM 1284 C CA . GLY A 1 165 ? 9.537 -2.888 -9.356 1.00 69.31 165 GLY A CA 1
ATOM 1285 C C . GLY A 1 165 ? 10.559 -3.778 -8.642 1.00 69.31 165 GLY A C 1
ATOM 1286 O O . GLY A 1 165 ? 11.531 -4.206 -9.272 1.00 69.31 165 GLY A O 1
ATOM 1287 N N . LEU A 1 166 ? 10.355 -4.028 -7.349 1.00 75.94 166 LEU A N 1
ATOM 1288 C CA . LEU A 1 166 ? 11.163 -4.910 -6.496 1.00 75.94 166 LEU A CA 1
ATOM 1289 C C . LEU A 1 166 ? 10.335 -6.031 -5.865 1.00 75.94 166 LEU A C 1
ATOM 1291 O O . LEU A 1 166 ? 10.849 -6.802 -5.057 1.00 75.94 166 LEU A O 1
ATOM 1295 N N . ALA A 1 167 ? 9.067 -6.119 -6.247 1.00 72.62 167 ALA A N 1
ATOM 1296 C CA . ALA A 1 167 ? 8.134 -7.029 -5.632 1.00 72.62 167 ALA A CA 1
ATOM 1297 C C . ALA A 1 167 ? 8.454 -8.475 -6.014 1.00 72.62 167 ALA A C 1
ATOM 1299 O O . ALA A 1 167 ? 8.890 -8.779 -7.132 1.00 72.62 167 ALA A O 1
ATOM 1300 N N . SER A 1 168 ? 8.240 -9.369 -5.057 1.00 62.56 168 SER A N 1
ATOM 1301 C CA . SER A 1 168 ? 8.525 -10.790 -5.183 1.00 62.56 168 SER A CA 1
ATOM 1302 C C . SER A 1 168 ? 7.212 -11.562 -5.100 1.00 62.56 168 SER A C 1
ATOM 1304 O O . SER A 1 168 ? 6.385 -11.335 -4.219 1.00 62.56 168 SER A O 1
ATOM 1306 N N . ALA A 1 169 ? 7.003 -12.471 -6.051 1.00 60.78 169 ALA A N 1
ATOM 1307 C CA . ALA A 1 169 ? 5.972 -13.499 -5.955 1.00 60.78 169 ALA A CA 1
ATOM 1308 C C . ALA A 1 169 ? 6.640 -14.812 -5.539 1.00 60.78 169 ALA A C 1
ATOM 1310 O O . ALA A 1 169 ? 7.809 -15.030 -5.868 1.00 60.78 169 ALA A O 1
ATOM 1311 N N . ILE A 1 170 ? 5.894 -15.694 -4.868 1.00 62.41 170 ILE A N 1
ATOM 1312 C CA . ILE A 1 170 ? 6.412 -16.961 -4.336 1.00 62.41 170 ILE A CA 1
ATOM 1313 C C . ILE A 1 170 ? 7.311 -17.688 -5.353 1.00 62.41 170 ILE A C 1
ATOM 1315 O O . ILE A 1 170 ? 6.875 -18.124 -6.418 1.00 62.41 170 ILE A O 1
ATOM 1319 N N . SER A 1 171 ? 8.571 -17.863 -4.960 1.00 53.62 171 SER A N 1
ATOM 1320 C CA . SER A 1 171 ? 9.500 -18.874 -5.464 1.00 53.62 171 SER A CA 1
ATOM 1321 C C . SER A 1 171 ? 9.704 -19.939 -4.377 1.00 53.62 171 SER A C 1
ATOM 1323 O O . SER A 1 171 ? 9.527 -19.653 -3.193 1.00 53.62 171 SER A O 1
ATOM 1325 N N . HIS A 1 172 ? 10.131 -21.152 -4.737 1.00 47.09 172 HIS A N 1
ATOM 1326 C CA . HIS A 1 172 ? 10.446 -22.218 -3.770 1.00 47.09 172 HIS A CA 1
ATOM 1327 C C . HIS A 1 172 ? 11.535 -21.827 -2.749 1.00 47.09 172 HIS A C 1
ATOM 1329 O O . HIS A 1 172 ? 11.569 -22.374 -1.653 1.00 47.09 172 HIS A O 1
ATOM 1335 N N . SER A 1 173 ? 12.396 -20.857 -3.076 1.00 49.97 173 SER A N 1
ATOM 1336 C CA . SER A 1 173 ? 13.371 -20.254 -2.149 1.00 49.97 173 SER A CA 1
ATOM 1337 C C . SER A 1 173 ? 12.845 -19.014 -1.409 1.00 49.97 173 SER A C 1
ATOM 1339 O O . SER A 1 173 ? 13.513 -18.482 -0.519 1.00 49.97 173 SER A O 1
ATOM 1341 N N . ALA A 1 174 ? 11.668 -18.513 -1.791 1.00 56.50 174 ALA A N 1
ATOM 1342 C CA . ALA A 1 174 ? 10.999 -17.395 -1.138 1.00 56.50 174 ALA A CA 1
ATOM 1343 C C . ALA A 1 174 ? 10.127 -17.874 0.025 1.00 56.50 174 ALA A C 1
ATOM 1345 O O . ALA A 1 174 ? 10.090 -17.187 1.032 1.00 56.50 174 ALA A O 1
ATOM 1346 N N . THR A 1 175 ? 9.513 -19.066 -0.037 1.00 61.75 175 THR A N 1
ATOM 1347 C CA . THR A 1 175 ? 8.617 -19.585 1.023 1.00 61.75 175 THR A CA 1
ATOM 1348 C C . THR A 1 175 ? 9.237 -19.587 2.418 1.00 61.75 175 THR A C 1
ATOM 1350 O O . THR A 1 175 ? 8.577 -19.189 3.372 1.00 61.75 175 THR A O 1
ATOM 1353 N N . GLN A 1 176 ? 10.517 -19.950 2.541 1.00 64.75 176 GLN A N 1
ATOM 1354 C CA . GLN A 1 176 ? 11.241 -19.898 3.819 1.00 64.75 176 GLN A CA 1
ATOM 1355 C C . GLN A 1 176 ? 11.540 -18.466 4.296 1.00 64.75 176 GLN A C 1
ATOM 1357 O O . GLN A 1 176 ? 11.709 -18.238 5.490 1.00 64.75 176 GLN A O 1
ATOM 1362 N N . ARG A 1 177 ? 11.606 -17.499 3.375 1.00 71.44 177 ARG A N 1
ATOM 1363 C CA . ARG A 1 177 ? 11.878 -16.082 3.658 1.00 71.44 177 ARG A CA 1
ATOM 1364 C C . ARG A 1 177 ? 10.616 -15.227 3.744 1.00 71.44 177 ARG A C 1
ATOM 1366 O O . ARG A 1 177 ? 10.720 -14.090 4.183 1.00 71.44 177 ARG A O 1
ATOM 1373 N N . LEU A 1 178 ? 9.439 -15.758 3.401 1.00 81.31 178 LEU A N 1
ATOM 1374 C CA . LEU A 1 178 ? 8.185 -14.997 3.362 1.00 81.31 178 LEU A CA 1
ATOM 1375 C C . LEU A 1 178 ? 7.892 -14.231 4.663 1.00 81.31 178 LEU A C 1
ATOM 1377 O O . LEU A 1 178 ? 7.533 -13.061 4.551 1.00 81.31 178 LEU A O 1
ATOM 1381 N N . PRO A 1 179 ? 8.062 -14.798 5.877 1.00 88.69 179 PRO A N 1
ATOM 1382 C CA . PRO A 1 179 ? 7.839 -14.026 7.101 1.00 88.69 179 PRO A CA 1
ATOM 1383 C C . PRO A 1 179 ? 8.810 -12.845 7.245 1.00 88.69 179 PRO A C 1
ATOM 1385 O O . PRO A 1 179 ? 8.406 -11.771 7.678 1.00 88.69 179 PRO A O 1
ATOM 1388 N N . GLU A 1 180 ? 10.080 -13.016 6.856 1.00 90.06 180 GLU A N 1
ATOM 1389 C CA . GLU A 1 180 ? 11.082 -11.938 6.872 1.00 90.06 180 GLU A CA 1
ATOM 1390 C C . GLU A 1 180 ? 10.758 -10.880 5.806 1.00 90.06 180 GLU A C 1
ATOM 1392 O O . GLU A 1 180 ? 10.784 -9.697 6.114 1.00 90.06 180 GLU A O 1
ATOM 1397 N N . GLU A 1 181 ? 10.393 -11.272 4.582 1.00 90.00 181 GLU A N 1
ATOM 1398 C CA . GLU A 1 181 ? 10.039 -10.326 3.512 1.00 90.00 181 GLU A CA 1
ATOM 1399 C C . GLU A 1 181 ? 8.799 -9.489 3.873 1.00 90.00 181 GLU A C 1
ATOM 1401 O O . GLU A 1 181 ? 8.820 -8.269 3.721 1.00 90.00 181 GLU A O 1
ATOM 1406 N N . LYS A 1 182 ? 7.757 -10.112 4.442 1.00 94.00 182 LYS A N 1
ATOM 1407 C CA . LYS A 1 182 ? 6.569 -9.407 4.960 1.00 94.00 182 LYS A CA 1
ATOM 1408 C C . LYS A 1 182 ? 6.926 -8.447 6.093 1.00 94.00 182 LYS A C 1
ATOM 1410 O O . LYS A 1 182 ? 6.422 -7.328 6.141 1.00 94.00 182 LYS A O 1
ATOM 1415 N N . ALA A 1 183 ? 7.792 -8.878 7.010 1.00 94.12 183 ALA A N 1
ATOM 1416 C CA . ALA A 1 183 ? 8.267 -8.042 8.107 1.00 94.12 183 ALA A CA 1
ATOM 1417 C C . ALA A 1 183 ? 9.087 -6.842 7.608 1.00 94.12 183 ALA A C 1
ATOM 1419 O O . ALA A 1 183 ? 8.936 -5.744 8.137 1.00 94.12 183 ALA A O 1
ATOM 1420 N N . VAL A 1 184 ? 9.915 -7.024 6.574 1.00 92.69 184 VAL A N 1
ATOM 1421 C CA . VAL A 1 184 ? 10.665 -5.934 5.933 1.00 92.69 184 VAL A CA 1
ATOM 1422 C C . VAL A 1 184 ? 9.718 -4.935 5.270 1.00 92.69 184 VAL A C 1
ATOM 1424 O O . VAL A 1 184 ? 9.908 -3.739 5.469 1.00 92.69 184 VAL A O 1
ATOM 1427 N N . ASP A 1 185 ? 8.679 -5.389 4.561 1.00 94.69 185 ASP A N 1
ATOM 1428 C CA . ASP A 1 185 ? 7.664 -4.495 3.982 1.00 94.69 185 ASP A CA 1
ATOM 1429 C C . ASP A 1 185 ? 6.969 -3.655 5.063 1.00 94.69 185 ASP A C 1
ATOM 1431 O O . ASP A 1 185 ? 6.922 -2.428 4.957 1.00 94.69 185 ASP A O 1
ATOM 1435 N N . LEU A 1 186 ? 6.487 -4.296 6.138 1.00 96.44 186 LEU A N 1
ATOM 1436 C CA . LEU A 1 186 ? 5.857 -3.595 7.264 1.00 96.44 186 LEU A CA 1
ATOM 1437 C C . LEU A 1 186 ? 6.819 -2.602 7.930 1.00 96.44 186 LEU A C 1
ATOM 1439 O O . LEU A 1 186 ? 6.409 -1.498 8.279 1.00 96.44 186 LEU A O 1
ATOM 1443 N N . TYR A 1 187 ? 8.093 -2.967 8.078 1.00 95.25 187 TYR A N 1
ATOM 1444 C CA . TYR A 1 187 ? 9.109 -2.109 8.684 1.00 95.25 187 TYR A CA 1
ATOM 1445 C C . TYR A 1 187 ? 9.464 -0.899 7.809 1.00 95.25 187 TYR A C 1
ATOM 1447 O O . TYR A 1 187 ? 9.592 0.215 8.317 1.00 95.25 187 TYR A O 1
ATOM 1455 N N . VAL A 1 188 ? 9.618 -1.087 6.494 1.00 94.12 188 VAL A N 1
ATOM 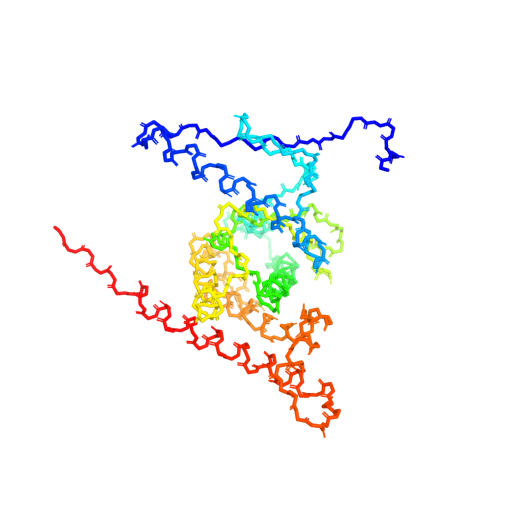1456 C CA . VAL A 1 188 ? 9.873 0.015 5.551 1.00 94.12 188 VAL A CA 1
ATOM 1457 C C . VAL A 1 188 ? 8.681 0.970 5.528 1.00 94.12 188 VAL A C 1
ATOM 1459 O O . VAL A 1 188 ? 8.880 2.185 5.597 1.00 94.12 188 VAL A O 1
ATOM 1462 N N . PHE A 1 189 ? 7.458 0.434 5.527 1.00 96.25 189 PHE A N 1
ATOM 1463 C CA . PHE A 1 189 ? 6.240 1.233 5.606 1.00 96.25 189 PHE A CA 1
ATOM 1464 C C . PHE A 1 189 ? 6.155 2.019 6.919 1.00 96.25 189 PHE A C 1
ATOM 1466 O O . PHE A 1 189 ? 5.941 3.229 6.888 1.00 96.25 189 PHE A O 1
ATOM 1473 N N . GLU A 1 190 ? 6.413 1.371 8.060 1.00 95.69 190 GLU A N 1
ATOM 1474 C CA . GLU A 1 190 ? 6.495 2.020 9.375 1.00 95.69 190 GLU A CA 1
ATOM 1475 C C . GLU A 1 190 ? 7.501 3.172 9.359 1.00 95.69 190 GLU A C 1
ATOM 1477 O O . GLU A 1 190 ? 7.199 4.271 9.822 1.00 95.69 190 GLU A O 1
ATOM 1482 N N . ARG A 1 191 ? 8.692 2.963 8.785 1.00 94.50 191 ARG A N 1
ATOM 1483 C CA . ARG A 1 191 ? 9.697 4.025 8.710 1.00 94.50 191 ARG A CA 1
ATOM 1484 C C . ARG A 1 191 ? 9.286 5.175 7.808 1.00 94.50 191 ARG A C 1
ATOM 1486 O O . ARG A 1 191 ? 9.547 6.323 8.165 1.00 94.50 191 ARG A O 1
ATOM 1493 N N . ALA A 1 192 ? 8.664 4.880 6.671 1.00 93.56 192 ALA A N 1
ATOM 1494 C CA . ALA A 1 192 ? 8.139 5.901 5.777 1.00 93.56 192 ALA A CA 1
ATOM 1495 C C . ALA A 1 192 ? 7.031 6.717 6.459 1.00 93.56 192 ALA A C 1
ATOM 1497 O O . ALA A 1 192 ? 7.007 7.934 6.315 1.00 93.56 192 ALA A O 1
ATOM 1498 N N . LEU A 1 193 ? 6.165 6.063 7.236 1.00 93.38 193 LEU A N 1
ATOM 1499 C CA . LEU A 1 193 ? 5.101 6.703 8.003 1.00 93.38 193 LEU A CA 1
ATOM 1500 C C . LEU A 1 193 ? 5.676 7.610 9.098 1.00 93.38 193 LEU A C 1
ATOM 1502 O O . LEU A 1 193 ? 5.375 8.799 9.108 1.00 93.38 193 LEU A O 1
ATOM 1506 N N . ILE A 1 194 ? 6.573 7.104 9.951 1.00 91.94 194 ILE A N 1
ATOM 1507 C CA . ILE A 1 194 ? 7.181 7.901 11.034 1.00 91.94 194 ILE A CA 1
ATOM 1508 C C . ILE A 1 194 ? 7.917 9.134 10.491 1.00 91.94 194 ILE A C 1
ATOM 1510 O O . ILE A 1 194 ? 7.900 10.184 11.120 1.00 91.94 194 ILE A O 1
ATOM 1514 N N . ASN A 1 195 ? 8.544 9.025 9.319 1.00 90.31 195 ASN A N 1
ATOM 1515 C CA . ASN A 1 195 ? 9.272 10.143 8.719 1.00 90.31 195 ASN A CA 1
ATOM 1516 C C . ASN A 1 195 ? 8.367 11.165 8.010 1.00 90.31 195 ASN A C 1
ATOM 1518 O O . ASN A 1 195 ? 8.819 12.277 7.756 1.00 90.31 195 ASN A O 1
ATOM 1522 N N . ALA A 1 196 ? 7.147 10.785 7.619 1.00 89.38 196 ALA A N 1
ATOM 1523 C CA . ALA A 1 196 ? 6.274 11.617 6.791 1.00 89.38 196 ALA A CA 1
ATOM 1524 C C . ALA A 1 196 ? 5.169 12.336 7.577 1.00 89.38 196 ALA A C 1
ATOM 1526 O O . ALA A 1 196 ? 4.602 13.295 7.059 1.00 89.38 196 ALA A O 1
ATOM 1527 N N . LEU A 1 197 ? 4.820 11.859 8.776 1.00 92.38 197 LEU A N 1
ATOM 1528 C CA . LEU A 1 197 ? 3.740 12.446 9.568 1.00 92.38 197 LEU A CA 1
ATOM 1529 C C . LEU A 1 197 ? 4.203 13.682 10.345 1.00 92.38 197 LEU A C 1
ATOM 1531 O O . LEU A 1 197 ? 5.225 13.656 11.026 1.00 92.38 197 LEU A O 1
ATOM 1535 N N . ASP A 1 198 ? 3.401 14.744 10.268 1.00 92.62 198 ASP A N 1
ATOM 1536 C CA . ASP A 1 198 ? 3.589 15.974 11.035 1.00 92.62 198 ASP A CA 1
ATOM 1537 C C . ASP A 1 198 ? 3.236 15.747 12.514 1.00 92.62 198 ASP A C 1
ATOM 1539 O O . ASP A 1 198 ? 2.084 15.474 12.862 1.00 92.62 198 ASP A O 1
ATOM 1543 N N . LEU A 1 199 ? 4.237 15.867 13.389 1.00 92.88 199 LEU A N 1
ATOM 1544 C CA . LEU A 1 199 ? 4.088 15.653 14.828 1.00 92.88 199 LEU A CA 1
ATOM 1545 C C . LEU A 1 199 ? 3.142 16.671 15.472 1.00 92.88 199 LEU A C 1
ATOM 1547 O O . LEU A 1 199 ? 2.347 16.289 16.324 1.00 92.88 199 LEU A O 1
ATOM 1551 N N . SER A 1 200 ? 3.167 17.932 15.032 1.00 92.00 200 SER A N 1
ATOM 1552 C CA . SER A 1 200 ? 2.303 18.986 15.579 1.00 92.00 200 SER A CA 1
ATOM 1553 C C . SER A 1 200 ? 0.836 18.760 15.215 1.00 92.00 200 SER A C 1
ATOM 1555 O O . SER A 1 200 ? -0.078 19.107 15.963 1.00 92.00 200 SER A O 1
ATOM 1557 N N . PHE A 1 201 ? 0.574 18.161 14.055 1.00 93.00 201 PHE A N 1
ATOM 1558 C CA . PHE A 1 201 ? -0.764 17.712 13.688 1.00 93.00 201 PHE A CA 1
ATOM 1559 C C . PHE A 1 201 ? -1.235 16.531 14.548 1.00 93.00 201 PHE A C 1
ATOM 1561 O O . PHE A 1 201 ? -2.365 16.552 15.042 1.00 93.00 201 PHE A O 1
ATOM 1568 N N . LEU A 1 202 ? -0.379 15.525 14.748 1.00 94.19 202 LEU A N 1
ATOM 1569 C CA . LEU A 1 202 ? -0.722 14.339 15.537 1.00 94.19 202 LEU A CA 1
ATOM 1570 C C . LEU A 1 202 ? -0.936 14.654 17.018 1.00 94.19 202 LEU A C 1
ATOM 1572 O O . LEU A 1 202 ? -1.889 14.147 17.601 1.00 94.19 202 LEU A O 1
ATOM 1576 N N . GLU A 1 203 ? -0.120 15.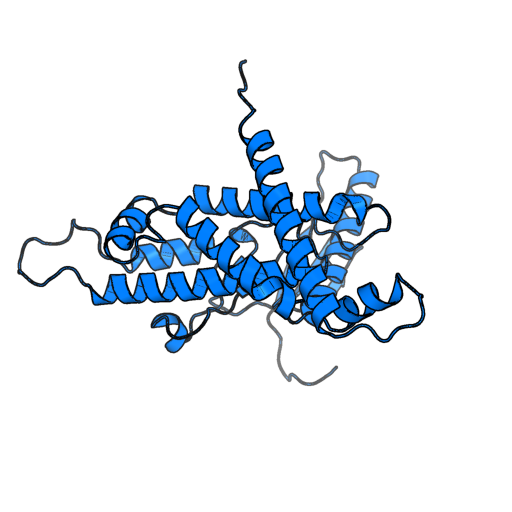526 17.611 1.00 92.38 203 GLU A N 1
ATOM 1577 C CA . GLU A 1 203 ? -0.283 15.971 18.999 1.00 92.38 203 GLU A CA 1
ATOM 1578 C C . GLU A 1 203 ? -1.662 16.613 19.212 1.00 92.38 203 GLU A C 1
ATOM 1580 O O . GLU A 1 203 ? -2.407 16.221 20.113 1.00 92.38 203 GLU A O 1
ATOM 1585 N N . ARG A 1 204 ? -2.066 17.510 18.300 1.00 91.12 204 ARG A N 1
ATOM 1586 C CA . ARG A 1 204 ? -3.380 18.168 18.340 1.00 91.12 204 ARG A CA 1
ATOM 1587 C C . ARG A 1 204 ? -4.536 17.182 18.189 1.00 91.12 204 ARG A C 1
ATOM 1589 O O . ARG A 1 204 ? -5.477 17.209 18.982 1.00 91.12 204 ARG A O 1
ATOM 1596 N N . ILE A 1 205 ? -4.475 16.289 17.197 1.00 92.94 205 ILE A N 1
ATOM 1597 C CA . ILE A 1 205 ? -5.493 15.238 17.037 1.00 92.94 205 ILE A CA 1
ATOM 1598 C C . ILE A 1 205 ? -5.521 14.309 18.251 1.00 92.94 205 ILE A C 1
ATOM 1600 O O . ILE A 1 205 ? -6.604 13.883 18.654 1.00 92.94 205 ILE A O 1
ATOM 1604 N N . GLY A 1 206 ? -4.363 14.033 18.853 1.00 93.38 206 GLY A N 1
ATOM 1605 C CA . GLY A 1 206 ? -4.185 13.162 20.009 1.00 93.38 206 GLY A CA 1
ATOM 1606 C C . GLY A 1 206 ? -5.054 13.535 21.209 1.00 93.38 206 GLY A C 1
ATOM 1607 O O . GLY A 1 206 ? -5.485 12.646 21.940 1.00 93.38 206 GLY A O 1
ATOM 1608 N N . HIS A 1 207 ? -5.399 14.816 21.376 1.00 91.12 207 HIS A N 1
ATOM 1609 C CA . HIS A 1 207 ? -6.327 15.256 22.423 1.00 91.12 207 HIS A CA 1
ATOM 1610 C C . HIS A 1 207 ? -7.741 14.680 22.270 1.00 91.12 207 HIS A C 1
ATOM 1612 O O . HIS A 1 207 ? -8.408 14.429 23.271 1.00 91.12 207 HIS A O 1
ATOM 1618 N N . THR A 1 208 ? -8.201 14.466 21.033 1.00 91.81 208 THR A N 1
ATOM 1619 C CA . THR A 1 208 ? -9.537 13.910 20.741 1.00 91.81 208 THR A CA 1
ATOM 1620 C C . THR A 1 208 ? -9.467 12.421 20.387 1.00 91.81 208 THR A C 1
ATOM 1622 O O . THR A 1 208 ? -10.354 11.651 20.749 1.00 91.81 208 THR A O 1
ATOM 1625 N N . PHE A 1 209 ? -8.392 11.998 19.718 1.00 95.62 209 PHE A N 1
ATOM 1626 C CA . PHE A 1 209 ? -8.137 10.625 19.285 1.00 95.62 209 PHE A CA 1
ATOM 1627 C C . PHE A 1 209 ? -6.757 10.168 19.782 1.00 95.62 209 PHE A C 1
ATOM 1629 O O . PHE A 1 209 ? -5.785 10.212 19.022 1.00 95.62 209 PHE A O 1
ATOM 1636 N N . PRO A 1 210 ? -6.647 9.698 21.040 1.00 96.12 210 PRO A N 1
ATOM 1637 C CA . PRO A 1 210 ? -5.366 9.323 21.647 1.00 96.12 210 PRO A CA 1
ATOM 1638 C C . PRO A 1 210 ? -4.576 8.270 20.859 1.00 96.12 210 PRO A C 1
ATOM 1640 O O . PRO A 1 210 ? -3.349 8.245 20.901 1.00 96.12 210 PRO A O 1
ATOM 1643 N N . GLN A 1 211 ? -5.266 7.422 20.094 1.00 96.50 211 GLN A N 1
ATOM 1644 C CA . GLN A 1 211 ? -4.659 6.413 19.226 1.00 96.50 211 GLN A CA 1
ATOM 1645 C C . GLN A 1 211 ? -3.884 6.989 18.025 1.00 96.50 211 GLN A C 1
ATOM 1647 O O . GLN A 1 211 ? -3.191 6.242 17.337 1.00 96.50 211 GLN A O 1
ATOM 1652 N N . PHE A 1 212 ? -3.997 8.295 17.760 1.00 96.94 212 PHE A N 1
ATOM 1653 C CA . PHE A 1 212 ? -3.265 9.000 16.703 1.00 96.94 212 PHE A CA 1
ATOM 1654 C C . PHE A 1 212 ? -2.288 10.048 17.249 1.00 96.94 212 PHE A C 1
ATOM 1656 O O . PHE A 1 212 ? -1.818 10.882 16.484 1.00 96.94 212 PHE A O 1
ATOM 1663 N N . ALA A 1 213 ? -1.964 10.012 18.545 1.00 94.81 213 ALA A N 1
ATOM 1664 C CA . ALA A 1 213 ? -1.099 11.007 19.182 1.00 94.81 213 ALA A CA 1
ATOM 1665 C C . ALA A 1 213 ? 0.353 10.985 18.667 1.00 94.81 213 ALA A C 1
ATOM 1667 O O . ALA A 1 213 ? 1.028 12.010 18.669 1.00 94.81 213 ALA A O 1
ATOM 1668 N N . THR A 1 214 ? 0.850 9.826 18.225 1.00 96.25 214 THR A N 1
ATOM 1669 C CA . THR A 1 214 ? 2.205 9.682 17.664 1.00 96.25 214 THR A CA 1
ATOM 1670 C C . THR A 1 214 ? 2.214 8.826 16.398 1.00 96.25 214 THR A C 1
ATOM 1672 O O . THR A 1 214 ? 1.325 7.982 16.218 1.00 96.25 214 THR A O 1
ATOM 1675 N N . PRO A 1 215 ? 3.233 8.953 15.529 1.00 95.81 215 PRO A N 1
ATOM 1676 C CA . PRO A 1 215 ? 3.330 8.118 14.336 1.00 95.81 215 PRO A CA 1
ATOM 1677 C C . PRO A 1 215 ? 3.363 6.613 14.648 1.00 95.81 215 PRO A C 1
ATOM 1679 O O . PRO A 1 215 ? 2.788 5.811 13.914 1.00 95.81 215 PRO A O 1
ATOM 1682 N N . GLU A 1 216 ? 3.974 6.212 15.765 1.00 95.31 216 GLU A N 1
ATOM 1683 C CA . GLU A 1 216 ? 3.986 4.824 16.234 1.00 95.31 216 GLU A CA 1
ATOM 1684 C C . GLU A 1 216 ? 2.582 4.341 16.607 1.00 95.31 216 GLU A C 1
ATOM 1686 O O . GLU A 1 216 ? 2.210 3.221 16.260 1.00 95.31 216 GLU A O 1
ATOM 1691 N N . THR A 1 217 ? 1.775 5.176 17.269 1.00 96.88 217 THR A N 1
ATOM 1692 C CA . THR A 1 217 ? 0.381 4.826 17.598 1.00 96.88 217 THR A CA 1
ATOM 1693 C C . THR A 1 217 ? -0.494 4.703 16.347 1.00 96.88 217 THR A C 1
ATOM 1695 O O . THR A 1 217 ? -1.272 3.752 16.237 1.00 96.88 217 THR A O 1
ATOM 1698 N N . VAL A 1 218 ? -0.276 5.557 15.337 1.00 97.75 218 VAL A N 1
ATOM 1699 C CA . VAL A 1 218 ? -0.923 5.433 14.019 1.00 97.75 218 VAL A CA 1
ATOM 1700 C C . VAL A 1 218 ? -0.526 4.115 13.348 1.00 97.75 218 VAL A C 1
ATOM 1702 O O . VAL A 1 218 ? -1.393 3.384 12.865 1.00 97.75 218 VAL A O 1
ATOM 1705 N N . MET A 1 219 ? 0.766 3.765 13.351 1.00 97.00 219 MET A N 1
ATOM 1706 C CA . MET A 1 219 ? 1.234 2.483 12.817 1.00 97.00 219 MET A CA 1
ATOM 1707 C C . MET A 1 219 ? 0.634 1.294 13.579 1.00 97.00 219 MET A C 1
ATOM 1709 O O . MET A 1 219 ? 0.257 0.301 12.960 1.00 97.00 219 MET A O 1
ATOM 1713 N N . ASN A 1 220 ? 0.492 1.384 14.902 1.00 97.50 220 ASN A N 1
ATOM 1714 C CA . ASN A 1 220 ? -0.147 0.336 15.696 1.00 97.50 220 ASN A CA 1
ATOM 1715 C C . ASN A 1 220 ? -1.614 0.134 15.296 1.00 97.50 220 ASN A C 1
ATOM 1717 O O . ASN A 1 220 ? -2.032 -1.011 15.163 1.00 97.50 220 ASN A O 1
ATOM 1721 N N . CYS A 1 221 ? -2.360 1.206 14.999 1.00 98.38 221 CYS A N 1
ATOM 1722 C CA . CYS A 1 221 ? -3.720 1.094 14.458 1.00 98.38 221 CYS A CA 1
ATOM 1723 C C . CYS A 1 221 ? -3.741 0.360 13.105 1.00 98.38 221 CYS A C 1
ATOM 1725 O O . CYS A 1 221 ? -4.605 -0.482 12.861 1.00 98.38 221 CYS A O 1
ATOM 1727 N N . VAL A 1 222 ? -2.770 0.642 12.224 1.00 98.44 222 VAL A N 1
ATOM 1728 C CA . VAL A 1 222 ? -2.620 -0.077 10.944 1.00 98.44 222 VAL A CA 1
ATOM 1729 C C . VAL A 1 222 ? -2.314 -1.558 11.184 1.00 98.44 222 VAL A C 1
ATOM 1731 O O . VAL A 1 222 ? -2.898 -2.414 10.521 1.00 98.44 222 VAL A O 1
ATOM 1734 N N . LEU A 1 223 ? -1.424 -1.881 12.128 1.00 98.19 223 LEU A N 1
ATOM 1735 C CA . LEU A 1 223 ? -1.063 -3.261 12.471 1.00 98.19 223 LEU A CA 1
ATOM 1736 C C . LEU A 1 223 ? -2.215 -4.023 13.132 1.00 98.19 223 LEU A C 1
ATOM 1738 O O . LEU A 1 223 ? -2.395 -5.209 12.857 1.00 98.19 223 LEU A O 1
ATOM 1742 N N . GLU A 1 224 ? -3.010 -3.363 13.967 1.00 98.06 224 GLU A N 1
ATOM 1743 C CA . GLU A 1 224 ? -4.210 -3.941 14.564 1.00 98.06 224 GLU A CA 1
ATOM 1744 C C . GLU A 1 224 ? -5.223 -4.306 13.473 1.00 98.06 224 GLU A C 1
ATOM 1746 O O . GLU A 1 224 ? -5.627 -5.467 13.366 1.00 98.06 224 GLU A O 1
ATOM 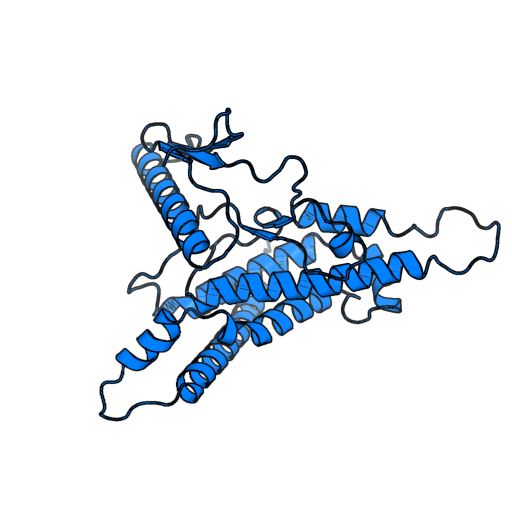1751 N N . ALA A 1 225 ? -5.540 -3.360 12.582 1.00 98.25 225 ALA A N 1
ATOM 1752 C CA . ALA A 1 225 ? -6.401 -3.615 11.432 1.00 98.25 225 ALA A CA 1
ATOM 1753 C C . ALA A 1 225 ? -5.830 -4.707 10.510 1.00 98.25 225 ALA A C 1
ATOM 1755 O O . ALA A 1 225 ? -6.566 -5.585 10.055 1.00 98.25 225 ALA A O 1
ATOM 1756 N N . TYR A 1 226 ? -4.515 -4.708 10.273 1.00 98.38 226 TYR A N 1
ATOM 1757 C CA . TYR A 1 226 ? -3.824 -5.763 9.530 1.00 98.38 226 TYR A CA 1
ATOM 1758 C C . TYR A 1 226 ? -4.073 -7.139 10.153 1.00 98.38 226 TYR A C 1
ATOM 1760 O O . TYR A 1 226 ? -4.482 -8.059 9.448 1.00 98.38 226 TYR A O 1
ATOM 1768 N N . CYS A 1 227 ? -3.896 -7.281 11.470 1.00 97.06 227 CYS A N 1
ATOM 1769 C CA . CYS A 1 227 ? -4.114 -8.544 12.172 1.00 97.06 227 CYS A CA 1
ATOM 1770 C C . CYS A 1 227 ? -5.577 -9.002 12.116 1.00 97.06 227 CYS A C 1
ATOM 1772 O O . CYS A 1 227 ? -5.836 -10.189 11.909 1.00 97.06 227 CYS A O 1
ATOM 1774 N N . ILE A 1 228 ? -6.520 -8.069 12.279 1.00 96.56 228 ILE A N 1
ATOM 1775 C CA . ILE A 1 228 ? -7.964 -8.340 12.245 1.00 96.56 228 ILE A CA 1
ATOM 1776 C C . ILE A 1 228 ? -8.394 -8.832 10.857 1.00 96.56 228 ILE A C 1
ATOM 1778 O O . ILE A 1 228 ? -9.118 -9.823 10.745 1.00 96.56 228 ILE A O 1
ATOM 1782 N N . HIS A 1 229 ? -7.945 -8.164 9.792 1.00 96.31 229 HIS A N 1
ATOM 1783 C CA . HIS A 1 229 ? -8.417 -8.441 8.435 1.00 96.31 229 HIS A CA 1
ATOM 1784 C C . HIS A 1 229 ? -7.694 -9.604 7.743 1.00 96.31 229 HIS A C 1
ATOM 1786 O O . HIS A 1 229 ? -8.269 -10.225 6.851 1.00 96.31 229 HIS A O 1
ATOM 1792 N N . TYR A 1 230 ? -6.474 -9.956 8.153 1.00 95.56 230 TYR A N 1
ATOM 1793 C CA . TYR A 1 230 ? -5.642 -10.941 7.449 1.00 95.56 230 TYR A CA 1
ATOM 1794 C C . TYR A 1 230 ? -6.317 -12.278 7.132 1.00 95.56 230 TYR A C 1
ATOM 1796 O O . TYR A 1 230 ? -6.244 -12.700 5.976 1.00 95.56 230 TYR A O 1
ATOM 1804 N N . PRO A 1 231 ? -7.011 -12.959 8.067 1.00 92.94 231 PRO A N 1
ATOM 1805 C CA . PRO A 1 231 ? -7.611 -14.250 7.736 1.00 92.94 231 PRO A CA 1
ATOM 1806 C C . PRO A 1 231 ? -8.763 -14.119 6.726 1.00 92.94 231 PRO A C 1
ATOM 1808 O O . PRO A 1 231 ? -8.978 -14.996 5.885 1.00 92.94 231 PRO A O 1
ATOM 1811 N N . ALA A 1 232 ? -9.503 -13.006 6.789 1.00 92.19 232 ALA A N 1
ATOM 1812 C CA . ALA A 1 232 ? -10.615 -12.728 5.887 1.00 92.19 232 ALA A CA 1
ATOM 1813 C C . ALA A 1 232 ? -10.135 -12.399 4.465 1.00 92.19 232 ALA A C 1
ATOM 1815 O O . ALA A 1 232 ? -10.809 -12.761 3.503 1.00 92.19 232 ALA A O 1
ATOM 1816 N N . GLU A 1 233 ? -8.960 -11.780 4.337 1.00 93.81 233 GLU A N 1
ATOM 1817 C CA . GLU A 1 233 ? -8.384 -11.334 3.065 1.00 93.81 233 GLU A CA 1
ATOM 1818 C C . GLU A 1 233 ? -7.601 -12.426 2.302 1.00 93.81 233 GLU A C 1
ATOM 1820 O O . GLU A 1 233 ? -7.211 -12.233 1.146 1.00 93.81 233 GLU A O 1
ATOM 1825 N N . ALA A 1 234 ? -7.391 -13.600 2.906 1.00 88.62 234 ALA A N 1
ATOM 1826 C CA . ALA A 1 234 ? -6.849 -14.767 2.211 1.00 88.62 234 ALA A CA 1
ATOM 1827 C C . ALA A 1 234 ? -7.854 -15.315 1.180 1.00 88.62 234 ALA A C 1
ATOM 1829 O O . ALA A 1 234 ? -9.008 -15.605 1.514 1.00 88.62 234 ALA A O 1
ATOM 1830 N N . THR A 1 235 ? -7.411 -15.505 -0.068 1.00 83.88 235 THR A N 1
ATOM 1831 C CA . THR A 1 235 ? -8.247 -16.081 -1.136 1.00 83.88 235 THR A CA 1
ATOM 1832 C C . THR A 1 235 ? -8.660 -17.532 -0.844 1.00 83.88 235 THR A C 1
ATOM 1834 O O . THR A 1 235 ? -7.948 -18.240 -0.129 1.00 83.88 235 THR A O 1
ATOM 1837 N N . PRO A 1 236 ? -9.765 -18.032 -1.437 1.00 74.94 236 PRO A N 1
ATOM 1838 C CA . PRO A 1 236 ? -10.186 -19.428 -1.278 1.00 74.94 236 PRO A CA 1
ATOM 1839 C C . PRO A 1 236 ? -9.086 -20.430 -1.643 1.00 74.94 236 PRO A C 1
ATOM 1841 O O . PRO A 1 236 ? -8.809 -21.339 -0.872 1.00 74.94 236 PRO A O 1
ATOM 1844 N N . LEU A 1 237 ? -8.354 -20.176 -2.733 1.00 68.81 237 LEU A N 1
ATOM 1845 C CA . LEU A 1 237 ? -7.202 -20.988 -3.144 1.00 68.81 237 LEU A CA 1
ATOM 1846 C C . LEU A 1 237 ? -6.134 -21.098 -2.050 1.00 68.81 237 LEU A C 1
ATOM 1848 O O . LEU A 1 237 ? -5.484 -22.129 -1.922 1.00 68.81 237 LEU A O 1
ATOM 1852 N N . ARG A 1 238 ? -5.943 -20.044 -1.250 1.00 72.25 238 ARG A N 1
ATOM 1853 C CA . ARG A 1 238 ? -5.003 -20.046 -0.128 1.00 72.25 238 ARG A CA 1
ATOM 1854 C C . ARG A 1 238 ? -5.570 -20.780 1.088 1.00 72.25 238 ARG A C 1
ATOM 1856 O O . ARG A 1 238 ? -4.802 -21.403 1.818 1.00 72.25 238 ARG A O 1
ATOM 1863 N N . ARG A 1 239 ? -6.888 -20.765 1.283 1.00 60.25 239 ARG A N 1
ATOM 1864 C CA . ARG A 1 239 ? -7.544 -21.589 2.309 1.00 60.25 239 ARG A CA 1
ATOM 1865 C C . ARG A 1 239 ? -7.438 -23.081 1.975 1.00 60.25 239 ARG A C 1
ATOM 1867 O O . ARG A 1 239 ? -7.089 -23.851 2.859 1.00 60.25 239 ARG A O 1
ATOM 1874 N N . GLU A 1 240 ? -7.608 -23.436 0.701 1.00 54.03 240 GLU A N 1
ATOM 1875 C CA . GLU A 1 240 ? -7.569 -24.810 0.172 1.00 54.03 240 GLU A CA 1
ATOM 1876 C C . GLU A 1 240 ? -6.139 -25.365 -0.019 1.00 54.03 240 GLU A C 1
ATOM 1878 O O . GLU A 1 240 ? -5.890 -26.554 0.175 1.00 54.03 240 GLU A O 1
ATOM 1883 N N . ALA A 1 241 ? -5.150 -24.538 -0.381 1.00 56.88 241 ALA A N 1
ATOM 1884 C CA . ALA A 1 241 ? -3.764 -24.999 -0.558 1.00 56.88 241 ALA A CA 1
ATOM 1885 C C . ALA A 1 241 ? -3.113 -25.462 0.761 1.00 56.88 241 ALA A C 1
ATOM 1887 O O . ALA A 1 241 ? -2.353 -26.435 0.761 1.00 56.88 241 ALA A O 1
ATOM 1888 N N . ASP A 1 242 ? -3.452 -24.819 1.884 1.00 51.09 242 ASP A N 1
ATOM 1889 C CA . ASP A 1 242 ? -3.053 -25.282 3.221 1.00 51.09 242 ASP A CA 1
ATOM 1890 C C . ASP A 1 242 ? -3.746 -26.602 3.603 1.00 51.09 242 ASP A C 1
ATOM 1892 O O . ASP A 1 242 ? -3.174 -27.413 4.338 1.00 51.09 242 ASP A O 1
ATOM 1896 N N . GLU A 1 243 ? -4.940 -26.869 3.061 1.00 46.66 243 GLU A N 1
ATOM 1897 C CA . GLU A 1 243 ? -5.648 -28.145 3.226 1.00 46.66 243 GLU A CA 1
ATOM 1898 C C . GLU A 1 243 ? -4.979 -29.270 2.409 1.00 46.66 243 GLU A C 1
ATOM 1900 O O . GLU A 1 243 ? -4.887 -30.409 2.870 1.00 46.66 243 GLU A O 1
ATOM 1905 N N . GLY A 1 244 ? -4.425 -28.956 1.231 1.00 43.28 244 GLY A N 1
ATOM 1906 C CA . GLY A 1 244 ? -3.795 -29.925 0.325 1.00 43.28 244 GLY A CA 1
ATOM 1907 C C . GLY A 1 244 ? -2.413 -30.451 0.748 1.00 43.28 244 GLY A C 1
ATOM 1908 O O . GLY A 1 244 ? -2.027 -31.548 0.335 1.00 43.28 244 GLY A O 1
ATOM 1909 N N . SER A 1 245 ? -1.662 -29.724 1.587 1.00 45.41 245 SER A N 1
ATOM 1910 C CA . SER A 1 245 ? -0.290 -30.108 1.980 1.00 45.41 245 SER A CA 1
ATOM 1911 C C . SER A 1 245 ? -0.218 -31.183 3.083 1.00 45.41 245 SER A C 1
ATOM 1913 O O . SER A 1 245 ? 0.874 -31.669 3.388 1.00 45.41 245 SER A O 1
ATOM 1915 N N . LYS A 1 246 ? -1.347 -31.595 3.675 1.00 44.47 246 LYS A N 1
ATOM 1916 C CA . LYS A 1 246 ? -1.430 -32.729 4.614 1.00 44.47 246 LYS A CA 1
ATOM 1917 C C . LYS A 1 246 ? -2.524 -33.701 4.167 1.00 44.47 246 LYS A C 1
ATOM 1919 O O . LYS A 1 246 ? -3.616 -33.718 4.724 1.00 44.47 246 LYS A O 1
ATOM 1924 N N . LYS A 1 247 ? -2.215 -34.557 3.185 1.00 40.25 247 LYS A N 1
ATOM 1925 C CA . LYS A 1 247 ? -3.031 -35.742 2.867 1.00 40.25 247 LYS A CA 1
ATOM 1926 C C . LYS A 1 247 ? -2.956 -36.761 4.012 1.00 40.25 247 LYS A C 1
ATOM 1928 O O . LYS A 1 247 ? -2.189 -37.714 3.964 1.00 40.25 247 LYS A O 1
ATOM 1933 N N . THR A 1 248 ? -3.778 -36.560 5.033 1.00 41.34 248 THR A N 1
ATOM 1934 C CA . THR A 1 248 ? -4.247 -37.608 5.948 1.00 41.34 248 THR A CA 1
ATOM 1935 C C . THR A 1 248 ? -5.765 -37.483 6.022 1.00 41.34 248 THR A C 1
ATOM 1937 O O . THR A 1 248 ? -6.263 -36.393 6.281 1.00 41.34 248 THR A O 1
ATOM 1940 N N . ASN A 1 249 ? -6.469 -38.580 5.733 1.00 39.62 249 ASN A N 1
ATOM 1941 C CA . ASN A 1 249 ? -7.913 -38.695 5.489 1.00 39.62 249 ASN A CA 1
ATOM 1942 C C . ASN A 1 249 ? -8.825 -38.081 6.570 1.00 39.62 249 ASN A C 1
ATOM 1944 O O . ASN A 1 249 ? -9.375 -38.792 7.406 1.00 39.62 249 ASN A O 1
ATOM 1948 N N . GLY A 1 250 ? -9.062 -36.776 6.503 1.00 44.28 250 GLY A N 1
ATOM 1949 C CA . GLY A 1 250 ? -10.128 -36.113 7.243 1.00 44.28 250 GLY A CA 1
ATOM 1950 C C . GLY A 1 250 ? -10.439 -34.774 6.596 1.00 44.28 250 GLY A C 1
ATOM 1951 O O . GLY A 1 250 ? -9.545 -33.947 6.446 1.00 44.28 250 GLY A O 1
ATOM 1952 N N . THR A 1 251 ? -11.692 -34.571 6.192 1.00 41.00 251 THR A N 1
ATOM 1953 C CA . THR A 1 251 ? -12.247 -33.253 5.856 1.00 41.00 251 THR A CA 1
ATOM 1954 C C . THR A 1 251 ? -11.985 -32.313 7.028 1.00 41.00 251 THR A C 1
ATOM 1956 O O . THR A 1 251 ? -12.644 -32.423 8.063 1.00 41.00 251 THR A O 1
ATOM 1959 N N . LYS A 1 252 ? -10.979 -31.443 6.908 1.00 51.00 252 LYS A N 1
ATOM 1960 C CA . LYS A 1 252 ? -10.707 -30.429 7.925 1.00 51.00 252 LYS A CA 1
ATOM 1961 C C . LYS A 1 252 ? -11.722 -29.304 7.809 1.00 51.00 252 LYS A C 1
ATOM 1963 O O . LYS A 1 252 ? -12.084 -28.894 6.711 1.00 51.00 252 LYS A O 1
ATOM 1968 N N . ASN A 1 253 ? -12.200 -28.843 8.958 1.00 56.66 253 ASN A N 1
ATOM 1969 C CA . ASN A 1 253 ? -13.200 -27.789 9.041 1.00 56.66 253 ASN A CA 1
ATOM 1970 C C . ASN A 1 253 ? -12.599 -26.441 8.593 1.00 56.66 253 ASN A C 1
ATOM 1972 O O . ASN A 1 253 ? -11.435 -26.174 8.893 1.00 56.66 253 ASN A O 1
ATOM 1976 N N . PRO A 1 254 ? -13.397 -25.522 8.015 1.00 60.25 254 PRO A N 1
ATOM 1977 C CA . PRO A 1 254 ? -12.978 -24.148 7.693 1.00 60.25 254 PRO A CA 1
ATOM 1978 C C . PRO A 1 254 ? -12.329 -23.385 8.866 1.00 60.25 254 PRO A C 1
ATOM 1980 O O . PRO A 1 254 ? -11.546 -22.456 8.667 1.00 60.25 254 PRO A O 1
ATOM 1983 N N . GLN A 1 255 ? -12.640 -23.792 10.101 1.00 60.75 255 GLN A N 1
ATOM 1984 C CA . GLN A 1 255 ? -12.043 -23.271 11.333 1.00 60.75 255 GLN A CA 1
ATOM 1985 C C . GLN A 1 255 ? -10.530 -23.545 11.436 1.00 60.75 255 GLN A C 1
ATOM 1987 O O . GLN A 1 255 ? -9.805 -22.696 11.955 1.00 60.75 255 GLN A O 1
ATOM 1992 N N . ASP A 1 256 ? -10.033 -24.659 10.890 1.00 64.38 256 ASP A N 1
ATOM 1993 C CA . ASP A 1 256 ? -8.607 -25.015 10.926 1.00 64.38 256 ASP A CA 1
ATOM 1994 C C . ASP A 1 256 ? -7.772 -24.103 10.012 1.00 64.38 256 ASP A C 1
ATOM 1996 O O . ASP A 1 256 ? -6.672 -23.684 10.378 1.00 64.38 256 ASP A O 1
ATOM 2000 N N . SER A 1 257 ? -8.313 -23.747 8.840 1.00 75.75 257 SER A N 1
ATOM 2001 C CA . SER A 1 257 ? -7.679 -22.821 7.888 1.00 75.75 257 SER A CA 1
ATOM 2002 C C . SER A 1 257 ? -7.604 -21.399 8.459 1.00 75.75 257 SER A C 1
ATOM 2004 O O . SER A 1 257 ? -6.572 -20.728 8.390 1.00 75.75 257 SER A O 1
ATOM 2006 N N . PHE A 1 258 ? -8.671 -20.957 9.131 1.00 83.62 258 PHE A N 1
ATOM 2007 C CA . PHE A 1 258 ? -8.698 -19.669 9.822 1.00 83.62 258 PHE A CA 1
ATOM 2008 C C . PHE A 1 258 ? -7.684 -19.605 10.976 1.00 83.62 258 PHE A C 1
ATOM 2010 O O . PHE A 1 258 ? -6.949 -18.623 11.097 1.00 83.62 258 PHE A O 1
ATOM 2017 N N . ALA A 1 259 ? -7.583 -20.664 11.788 1.00 85.06 259 ALA A N 1
ATOM 2018 C CA . ALA A 1 259 ? -6.598 -20.753 12.868 1.00 85.06 259 ALA A CA 1
ATOM 2019 C C . ALA A 1 259 ? -5.148 -20.744 12.345 1.00 85.06 259 ALA A C 1
ATOM 2021 O O . ALA A 1 259 ? -4.281 -20.100 12.942 1.00 85.06 259 ALA A O 1
ATOM 2022 N N . ALA A 1 260 ? -4.880 -21.396 11.207 1.00 86.56 260 ALA A N 1
ATOM 2023 C CA . ALA A 1 260 ? -3.570 -21.363 10.555 1.00 86.56 260 ALA A CA 1
ATOM 2024 C C . ALA A 1 260 ? -3.186 -19.942 10.106 1.00 86.56 260 ALA A C 1
ATOM 2026 O O . ALA A 1 260 ? -2.078 -19.483 10.385 1.00 86.56 260 ALA A O 1
ATOM 2027 N N . LEU A 1 261 ? -4.120 -19.206 9.495 1.00 89.00 261 LEU A N 1
ATOM 2028 C CA . LEU A 1 261 ? -3.905 -17.813 9.087 1.00 89.00 261 LEU A CA 1
ATOM 2029 C C . LEU A 1 261 ? -3.692 -16.880 10.289 1.00 89.00 261 LEU A C 1
ATOM 2031 O O . LEU A 1 261 ? -2.854 -15.980 10.230 1.00 89.00 261 LEU A O 1
ATOM 2035 N N . GLN A 1 262 ? -4.388 -17.112 11.405 1.00 89.75 262 GLN A N 1
ATOM 2036 C CA . GLN A 1 262 ? -4.130 -16.385 12.652 1.00 89.75 262 GLN A CA 1
ATOM 2037 C C . GLN A 1 262 ? -2.728 -16.660 13.211 1.00 89.75 262 GLN A C 1
ATOM 2039 O O . GLN A 1 262 ? -2.066 -15.742 13.699 1.00 89.75 262 GLN A O 1
ATOM 2044 N N . ALA A 1 263 ? -2.256 -17.907 13.147 1.00 89.62 263 ALA A N 1
ATOM 2045 C CA . ALA A 1 263 ? -0.893 -18.248 13.544 1.00 89.62 263 ALA A CA 1
ATOM 2046 C C . ALA A 1 263 ? 0.145 -17.585 12.621 1.00 89.62 263 ALA A C 1
ATOM 2048 O O . ALA A 1 263 ? 1.158 -17.073 13.100 1.00 89.62 263 ALA A O 1
ATOM 2049 N N . GLU A 1 264 ? -0.133 -17.521 11.316 1.00 91.06 264 GLU A N 1
ATOM 2050 C CA . GLU A 1 264 ? 0.724 -16.849 10.339 1.00 91.06 264 GLU A CA 1
ATOM 2051 C C . GLU A 1 264 ? 0.853 -15.344 10.627 1.00 91.06 264 GLU A C 1
ATOM 2053 O O . GLU A 1 264 ? 1.965 -14.819 10.648 1.00 91.06 264 GLU A O 1
ATOM 2058 N N . VAL A 1 265 ? -0.251 -14.650 10.925 1.00 93.44 265 VAL A N 1
ATOM 2059 C CA . VAL A 1 265 ? -0.225 -13.237 11.357 1.00 93.44 265 VAL A CA 1
ATOM 2060 C C . VAL A 1 265 ? 0.667 -13.036 12.567 1.00 93.44 265 VAL A C 1
ATOM 2062 O O . VAL A 1 265 ? 1.518 -12.149 12.552 1.00 93.44 265 VAL A O 1
ATOM 2065 N N . LYS A 1 266 ? 0.495 -13.863 13.605 1.00 92.94 266 LYS A N 1
ATOM 2066 C CA . LYS A 1 266 ? 1.303 -13.769 14.827 1.00 92.94 266 LYS A CA 1
ATOM 2067 C C . LYS A 1 266 ? 2.787 -13.951 14.519 1.00 92.94 266 LYS A C 1
ATOM 2069 O O . LYS A 1 266 ? 3.611 -13.203 15.036 1.00 92.94 266 LYS A O 1
ATOM 2074 N N . SER A 1 267 ? 3.119 -14.891 13.633 1.00 93.00 267 SER A N 1
ATOM 2075 C CA . SER A 1 267 ? 4.491 -15.082 13.156 1.00 93.00 267 SER A CA 1
ATOM 2076 C C . SER A 1 267 ? 5.021 -13.847 12.419 1.00 93.00 267 SER A C 1
ATOM 2078 O O . SER A 1 267 ? 6.132 -13.410 12.711 1.00 93.00 267 SER A O 1
ATOM 2080 N N . ASN A 1 268 ? 4.227 -13.234 11.536 1.00 93.12 268 ASN A N 1
ATOM 2081 C CA . ASN A 1 268 ? 4.619 -12.020 10.813 1.00 93.12 268 ASN A CA 1
ATOM 2082 C C . ASN A 1 268 ? 4.896 -10.842 11.765 1.00 93.12 268 ASN A C 1
ATOM 2084 O O . ASN A 1 268 ? 5.888 -10.140 11.592 1.00 93.12 268 ASN A O 1
ATOM 2088 N N . VAL A 1 269 ? 4.051 -10.640 12.784 1.00 94.38 269 VAL A N 1
ATOM 2089 C CA . VAL A 1 269 ? 4.230 -9.565 13.779 1.00 94.38 269 VAL A CA 1
ATOM 2090 C C . VAL A 1 269 ? 5.452 -9.826 14.661 1.00 94.38 269 VAL A C 1
ATOM 2092 O O . VAL A 1 269 ? 6.293 -8.945 14.809 1.00 94.38 269 VAL A O 1
ATOM 2095 N N . SER A 1 270 ? 5.628 -11.056 15.154 1.00 94.81 270 SER A N 1
ATOM 2096 C CA . SER A 1 270 ? 6.844 -11.439 15.887 1.00 94.81 270 SER A CA 1
ATOM 2097 C C . SER A 1 270 ? 8.101 -11.187 15.054 1.00 94.81 270 SER A C 1
ATOM 2099 O O . SER A 1 270 ? 9.134 -10.766 15.574 1.00 94.81 270 SER A O 1
ATOM 2101 N N . LYS A 1 271 ? 8.020 -11.431 13.743 1.00 94.50 271 LYS A N 1
ATOM 2102 C CA . LYS A 1 271 ? 9.141 -11.219 12.839 1.00 94.50 271 LYS A CA 1
ATOM 2103 C C . LYS A 1 271 ? 9.425 -9.741 12.579 1.00 94.50 271 LYS A C 1
ATOM 2105 O O . LYS A 1 271 ? 10.590 -9.359 12.480 1.00 94.50 271 LYS A O 1
ATOM 2110 N N . LEU A 1 272 ? 8.389 -8.906 12.522 1.00 94.88 272 LEU A N 1
ATOM 2111 C CA . LEU A 1 272 ? 8.527 -7.450 12.481 1.00 94.88 272 LEU A CA 1
ATOM 2112 C C . LEU A 1 272 ? 9.302 -6.931 13.700 1.00 94.88 272 LEU A C 1
ATOM 2114 O O . LEU A 1 272 ? 10.199 -6.104 13.537 1.00 94.88 272 LEU A O 1
ATOM 2118 N N . ASP A 1 273 ? 9.037 -7.456 14.895 1.00 93.38 273 ASP A N 1
ATOM 2119 C CA . ASP A 1 273 ? 9.767 -7.051 16.101 1.00 93.38 273 ASP A CA 1
ATOM 2120 C C . ASP A 1 273 ? 11.259 -7.418 16.035 1.00 93.38 273 ASP A C 1
ATOM 2122 O O . ASP A 1 273 ? 12.118 -6.604 16.389 1.00 93.38 273 ASP A O 1
ATOM 2126 N N . GLU A 1 274 ? 11.608 -8.583 15.479 1.00 92.62 274 GLU A N 1
ATOM 2127 C CA . GLU A 1 274 ? 13.010 -8.926 15.201 1.00 92.62 274 GLU A CA 1
ATOM 2128 C C . GLU A 1 274 ? 13.671 -7.943 14.220 1.00 92.62 274 GLU A C 1
ATOM 2130 O O . GLU A 1 274 ? 14.814 -7.520 14.429 1.00 92.62 274 GLU A O 1
ATOM 2135 N N . VAL A 1 275 ? 12.969 -7.564 13.145 1.00 91.50 275 VAL A N 1
ATOM 2136 C CA . VAL A 1 275 ? 13.473 -6.607 12.147 1.00 91.50 275 VAL A CA 1
ATOM 2137 C C . VAL A 1 275 ? 13.671 -5.224 12.776 1.00 91.50 275 VAL A C 1
ATOM 2139 O O . VAL A 1 275 ? 14.732 -4.620 12.589 1.00 91.50 275 VAL A O 1
ATOM 2142 N N . ARG A 1 276 ? 12.726 -4.753 13.602 1.00 91.38 276 ARG A N 1
ATOM 2143 C CA . ARG A 1 276 ? 12.844 -3.498 14.369 1.00 91.38 276 ARG A CA 1
ATOM 2144 C C . ARG A 1 276 ? 14.097 -3.486 15.244 1.00 91.38 276 ARG A C 1
ATOM 2146 O O . ARG A 1 276 ? 14.834 -2.497 15.247 1.00 91.38 276 ARG A O 1
ATOM 2153 N N . LEU A 1 277 ? 14.383 -4.586 15.946 1.00 87.12 277 LEU A N 1
ATOM 2154 C CA . LEU A 1 277 ? 15.574 -4.718 16.794 1.00 87.12 277 LEU A CA 1
ATOM 2155 C C . LEU A 1 277 ? 16.885 -4.646 15.998 1.00 87.12 277 LEU A C 1
ATOM 2157 O O . LEU A 1 277 ? 17.873 -4.105 16.496 1.00 87.12 277 LEU A O 1
ATOM 2161 N N . ARG A 1 278 ? 16.912 -5.163 14.765 1.00 84.81 278 ARG A N 1
ATOM 2162 C CA . ARG A 1 278 ? 18.080 -5.065 13.869 1.00 84.81 278 ARG A CA 1
ATOM 2163 C C . ARG A 1 278 ? 18.247 -3.654 13.305 1.00 84.81 278 ARG A C 1
ATOM 2165 O O . ARG A 1 278 ? 19.368 -3.153 13.241 1.00 84.81 278 ARG A O 1
ATOM 2172 N N . GLY A 1 279 ? 17.146 -3.009 12.923 1.00 67.75 279 GLY A N 1
ATOM 2173 C CA . GLY A 1 279 ? 17.142 -1.664 12.344 1.00 67.75 279 GLY A CA 1
ATOM 2174 C C . GLY A 1 279 ? 17.636 -0.571 13.300 1.00 67.75 279 GLY A C 1
ATOM 2175 O O . GLY A 1 279 ? 18.249 0.394 12.857 1.00 67.75 279 GLY A O 1
ATOM 2176 N N . ARG A 1 280 ? 17.463 -0.753 14.617 1.00 60.56 280 ARG A N 1
ATOM 2177 C CA . ARG A 1 280 ? 17.935 0.183 15.660 1.00 60.56 280 ARG A CA 1
ATOM 2178 C C . ARG A 1 280 ? 19.456 0.147 15.921 1.00 60.56 280 ARG A C 1
ATOM 2180 O O . ARG A 1 280 ? 19.942 0.946 16.712 1.00 60.56 280 ARG A O 1
ATOM 2187 N N . LYS A 1 281 ? 20.223 -0.755 15.290 1.00 50.53 281 LYS A N 1
ATOM 2188 C CA . LYS A 1 281 ? 21.641 -1.034 15.624 1.00 50.53 281 LYS A CA 1
ATOM 2189 C C . LYS A 1 281 ? 22.682 -0.486 14.634 1.00 50.53 281 LYS A C 1
ATOM 2191 O O . LYS A 1 281 ? 23.711 -1.126 14.430 1.00 50.53 281 LYS A O 1
ATOM 2196 N N . ARG A 1 282 ? 22.471 0.667 13.993 1.00 48.53 282 ARG A N 1
ATOM 2197 C CA . ARG A 1 282 ? 23.526 1.276 13.155 1.00 48.53 282 ARG A CA 1
ATOM 2198 C C . ARG A 1 282 ? 23.943 2.638 13.690 1.00 48.53 282 ARG A C 1
ATOM 2200 O O . ARG A 1 282 ? 23.408 3.661 13.286 1.00 48.53 282 ARG A O 1
ATOM 2207 N N . LEU A 1 283 ? 24.925 2.619 14.589 1.00 41.16 283 LEU A N 1
ATOM 2208 C CA . LEU A 1 283 ? 25.749 3.779 14.905 1.00 41.16 283 LEU A CA 1
ATOM 2209 C C . LEU A 1 283 ? 26.889 3.805 13.875 1.00 41.16 283 LEU A C 1
ATOM 2211 O O . LEU A 1 283 ? 27.751 2.929 13.891 1.00 41.16 283 LEU A O 1
ATOM 2215 N N . MET A 1 284 ? 26.854 4.749 12.937 1.00 43.78 284 MET A N 1
ATOM 2216 C CA . MET A 1 284 ? 27.961 4.973 12.004 1.00 43.78 284 MET A CA 1
ATOM 2217 C C . MET A 1 284 ? 28.916 5.964 12.671 1.00 43.78 284 MET A C 1
ATOM 2219 O O . MET A 1 284 ? 28.647 7.161 12.678 1.00 43.78 284 MET A O 1
ATOM 2223 N N . LEU A 1 285 ? 29.982 5.455 13.288 1.00 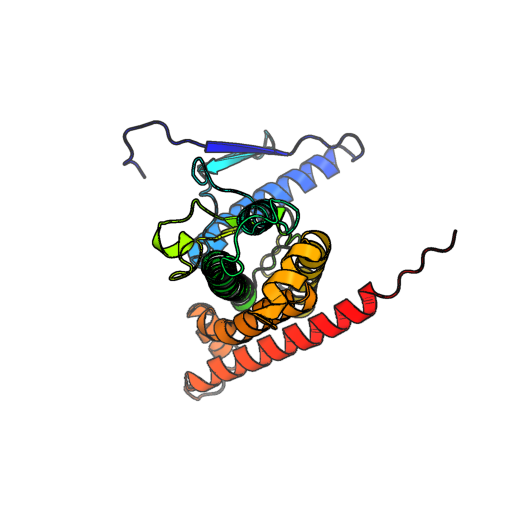43.72 285 LEU A N 1
ATOM 2224 C CA . LEU A 1 285 ? 31.108 6.266 13.752 1.00 43.72 285 LEU A CA 1
ATOM 2225 C C . LEU A 1 285 ? 32.166 6.260 12.646 1.00 43.72 285 LEU A C 1
ATOM 2227 O O . LEU A 1 285 ? 32.602 5.185 12.229 1.00 43.72 285 LEU A O 1
ATOM 2231 N N . GLY A 1 286 ? 32.533 7.443 12.163 1.00 48.62 286 GLY A N 1
ATOM 2232 C CA . GLY A 1 286 ? 33.575 7.681 11.167 1.00 48.62 286 GLY A CA 1
ATOM 2233 C C . GLY A 1 286 ? 34.294 8.979 11.474 1.00 48.62 286 GLY A C 1
ATOM 2234 O O . GLY A 1 286 ? 33.627 9.879 12.034 1.00 48.62 286 GLY A O 1
#

Sequence (286 aa):
LFTSSGPKQCVIKERFVKHYRHPVLDANLSGQRLRAEARLLLHCRKLGIDVPPVLLVDIPTRRLWLGHIGPDAQTLSAWFASLASTCPSEESDNSHGDRPDLTAFQIAGARLTKLTVALGRLLARLHANHVTHGDLTMANILVRKATSEEERGETEPRLVLIDFGLASAISHSATQRLPEEKAVDLYVFERALINALDLSFLERIGHTFPQFATPETVMNCVLEAYCIHYPAEATPLRREADEGSKKTNGTKNPQDSFAALQAEVKSNVSKLDEVRLRGRKRLMLG